Protein AF-A0AA43JTX0-F1 (afdb_monomer_lite)

Structure (mmCIF, N/CA/C/O backbone):
data_AF-A0AA43JTX0-F1
#
_entry.id   AF-A0AA43JTX0-F1
#
loop_
_atom_site.group_PDB
_atom_site.id
_atom_site.type_symbol
_atom_site.label_atom_id
_atom_site.label_alt_id
_atom_site.label_comp_id
_atom_site.label_asym_id
_atom_site.label_entity_id
_atom_site.label_seq_id
_atom_site.pdbx_PDB_ins_code
_atom_site.Cartn_x
_atom_site.Cartn_y
_atom_site.Cartn_z
_atom_site.occupancy
_atom_site.B_iso_or_equiv
_atom_site.auth_seq_id
_atom_site.auth_comp_id
_atom_site.auth_asym_id
_atom_site.auth_atom_id
_atom_site.pdbx_PDB_model_num
ATOM 1 N N . MET A 1 1 ? 2.285 17.779 23.399 1.00 52.31 1 MET A N 1
ATOM 2 C CA . MET A 1 1 ? 2.110 16.322 23.643 1.00 52.31 1 MET A CA 1
ATOM 3 C C . MET A 1 1 ? 3.049 15.869 24.750 1.00 52.31 1 MET A C 1
ATOM 5 O O . MET A 1 1 ? 4.257 16.013 24.569 1.00 52.31 1 MET A O 1
ATOM 9 N N . SER A 1 2 ? 2.517 15.343 25.859 1.00 50.06 2 SER A N 1
ATOM 10 C CA . SER A 1 2 ? 3.333 14.883 26.990 1.00 50.06 2 SER A CA 1
ATOM 11 C C . SER A 1 2 ? 4.204 13.662 26.617 1.00 50.06 2 SER A C 1
ATOM 13 O O . SER A 1 2 ? 3.855 12.906 25.701 1.00 50.06 2 SER A O 1
ATOM 15 N N . PRO A 1 3 ? 5.336 13.436 27.307 1.00 60.19 3 PRO A N 1
ATOM 16 C CA . PRO A 1 3 ? 6.239 12.310 27.041 1.00 60.19 3 PRO A CA 1
ATOM 17 C C . PRO A 1 3 ? 5.559 10.935 27.152 1.00 60.19 3 PRO A C 1
ATOM 19 O O . PRO A 1 3 ? 5.837 10.036 26.355 1.00 60.19 3 PRO A O 1
ATOM 22 N N . SER A 1 4 ? 4.602 10.788 28.078 1.00 67.06 4 SER A N 1
ATOM 23 C CA . SER A 1 4 ? 3.840 9.548 28.282 1.00 67.06 4 SER A CA 1
ATOM 24 C C . SER A 1 4 ? 2.982 9.170 27.067 1.00 67.06 4 SER A C 1
ATOM 26 O O . SER A 1 4 ? 2.864 7.991 26.723 1.00 67.06 4 SER A O 1
ATOM 28 N N . VAL A 1 5 ? 2.455 10.169 26.351 1.00 58.69 5 VAL A N 1
ATOM 29 C CA . VAL A 1 5 ? 1.631 9.987 25.147 1.00 58.69 5 VAL A CA 1
ATOM 30 C C . VAL A 1 5 ? 2.459 9.490 23.963 1.00 58.69 5 VAL A C 1
ATOM 32 O O . VAL A 1 5 ? 2.050 8.543 23.289 1.00 58.69 5 VAL A O 1
ATOM 35 N N . ARG A 1 6 ? 3.652 10.056 23.738 1.00 61.09 6 ARG A N 1
ATOM 36 C CA . ARG A 1 6 ? 4.549 9.607 22.653 1.00 61.09 6 ARG A CA 1
ATOM 37 C C . ARG A 1 6 ? 5.015 8.165 22.867 1.00 61.09 6 ARG A C 1
ATOM 39 O O . ARG A 1 6 ? 5.048 7.378 21.921 1.00 61.09 6 ARG A O 1
ATOM 46 N N . GLY A 1 7 ? 5.312 7.800 24.116 1.00 70.62 7 GLY A N 1
ATOM 47 C CA . GLY A 1 7 ? 5.712 6.439 24.481 1.00 70.62 7 GLY A CA 1
ATOM 48 C C . GLY A 1 7 ? 4.611 5.393 24.269 1.00 70.62 7 GLY A C 1
ATOM 49 O O . GLY A 1 7 ? 4.916 4.231 24.009 1.00 70.62 7 GLY A O 1
ATOM 50 N N . SER A 1 8 ? 3.337 5.782 24.357 1.00 73.81 8 SER A N 1
ATOM 51 C CA . SER A 1 8 ? 2.196 4.898 24.084 1.00 73.81 8 SER A CA 1
ATOM 52 C C . SER A 1 8 ? 2.014 4.651 22.579 1.00 73.81 8 SER A C 1
ATOM 54 O O . SER A 1 8 ? 1.975 3.493 22.164 1.00 73.81 8 SER A O 1
ATOM 56 N N . CYS A 1 9 ? 2.028 5.702 21.746 1.00 74.38 9 CYS A N 1
ATOM 57 C CA . CYS A 1 9 ? 1.910 5.560 20.285 1.00 74.38 9 CYS A CA 1
ATOM 58 C C . CYS A 1 9 ? 3.025 4.695 19.692 1.00 74.38 9 CYS A C 1
ATOM 60 O O . CYS A 1 9 ? 2.760 3.805 18.890 1.00 74.38 9 CYS A O 1
ATOM 62 N N . ARG A 1 10 ? 4.276 4.923 20.115 1.00 80.88 10 ARG A N 1
ATOM 63 C CA . ARG A 1 10 ? 5.429 4.153 19.630 1.00 80.88 10 ARG A CA 1
ATOM 64 C C . ARG A 1 10 ? 5.312 2.667 19.974 1.00 80.88 10 ARG A C 1
ATOM 66 O O . ARG A 1 10 ? 5.646 1.825 19.147 1.00 80.88 10 ARG A O 1
ATOM 73 N N . ARG A 1 11 ? 4.842 2.342 21.184 1.00 83.19 11 ARG A N 1
ATOM 74 C CA . ARG A 1 11 ? 4.633 0.952 21.616 1.00 83.19 11 ARG A CA 1
ATOM 75 C C . ARG A 1 11 ? 3.542 0.268 20.797 1.00 83.19 11 ARG A C 1
ATOM 77 O O . ARG A 1 11 ? 3.766 -0.844 20.333 1.00 83.19 11 ARG A O 1
ATOM 84 N N . PHE A 1 12 ? 2.423 0.953 20.563 1.00 82.25 12 PHE A N 1
ATOM 85 C CA . PHE A 1 12 ? 1.340 0.424 19.737 1.00 82.25 12 PHE A CA 1
ATOM 86 C C . PHE A 1 12 ? 1.775 0.221 18.279 1.00 82.25 12 PHE A C 1
ATOM 88 O O . PHE A 1 12 ? 1.612 -0.869 17.746 1.00 82.25 12 PHE A O 1
ATOM 95 N N . ALA A 1 13 ? 2.432 1.211 17.665 1.00 81.56 13 ALA A N 1
ATOM 96 C CA . ALA A 1 13 ? 2.958 1.081 16.305 1.00 81.56 13 ALA A CA 1
ATOM 97 C C . ALA A 1 13 ? 3.947 -0.090 16.173 1.00 81.56 13 ALA A C 1
ATOM 99 O O . ALA A 1 13 ? 3.901 -0.828 15.193 1.00 81.56 13 ALA A O 1
ATOM 100 N N . ARG A 1 14 ? 4.814 -0.304 17.174 1.00 87.00 14 ARG A N 1
ATOM 101 C CA . ARG A 1 14 ? 5.746 -1.442 17.201 1.00 87.00 14 ARG A CA 1
ATOM 102 C C . ARG A 1 14 ? 5.020 -2.782 17.321 1.00 87.00 14 ARG A C 1
ATOM 104 O O . ARG A 1 14 ? 5.396 -3.723 16.630 1.00 87.00 14 ARG A O 1
ATOM 111 N N . PHE A 1 15 ? 4.010 -2.866 18.185 1.00 87.62 15 PHE A N 1
ATOM 112 C CA . PHE A 1 15 ? 3.179 -4.061 18.331 1.00 87.62 15 PHE A CA 1
ATOM 113 C C . PHE A 1 15 ? 2.462 -4.401 17.020 1.00 87.62 15 PHE A C 1
ATOM 115 O O . PHE A 1 15 ? 2.608 -5.516 16.521 1.00 87.62 15 PHE A O 1
ATOM 122 N N . GLU A 1 16 ? 1.774 -3.424 16.426 1.00 87.69 16 GLU A N 1
ATOM 123 C CA . GLU A 1 16 ? 1.069 -3.593 15.154 1.00 87.69 16 GLU A CA 1
ATOM 124 C C . GLU A 1 16 ? 2.030 -3.993 14.037 1.00 87.69 16 GLU A C 1
ATOM 126 O O . GLU A 1 16 ? 1.761 -4.963 13.344 1.00 87.69 16 GLU A O 1
ATOM 131 N N . SER A 1 17 ? 3.200 -3.354 13.943 1.00 86.12 17 SER A N 1
ATOM 132 C CA . SER A 1 17 ? 4.230 -3.707 12.954 1.00 86.12 17 SER A CA 1
ATOM 133 C C . SER A 1 17 ? 4.747 -5.138 13.130 1.00 86.12 17 SER A C 1
ATOM 135 O O . SER A 1 17 ? 4.961 -5.849 12.150 1.00 86.12 17 SER A O 1
ATOM 137 N N . GLY A 1 18 ? 4.926 -5.597 14.373 1.00 86.69 18 GLY A N 1
ATOM 138 C CA . GLY A 1 18 ? 5.307 -6.981 14.663 1.00 86.69 18 GLY A CA 1
ATOM 139 C C . GLY A 1 18 ? 4.228 -7.974 14.231 1.00 86.69 18 GLY A C 1
ATOM 140 O O . GLY A 1 18 ? 4.524 -8.963 13.561 1.00 86.69 18 GLY A O 1
ATOM 141 N N . ARG A 1 19 ? 2.958 -7.673 14.530 1.00 87.88 19 ARG A N 1
ATOM 142 C CA . ARG A 1 19 ? 1.805 -8.437 14.027 1.00 87.88 19 ARG A CA 1
ATOM 143 C C . ARG A 1 19 ? 1.773 -8.425 12.499 1.00 87.88 19 ARG A C 1
ATOM 145 O O . ARG A 1 19 ? 1.526 -9.457 11.872 1.00 87.88 19 ARG A O 1
ATOM 152 N N . ALA A 1 20 ? 2.071 -7.271 11.905 1.00 86.25 20 ALA A N 1
ATOM 153 C CA . ALA A 1 20 ? 2.123 -7.018 10.476 1.00 86.25 20 ALA A CA 1
ATOM 154 C C . ALA A 1 20 ? 3.083 -7.978 9.768 1.00 86.25 20 ALA A C 1
ATOM 156 O O . ALA A 1 20 ? 2.662 -8.882 9.038 1.00 86.25 20 ALA A O 1
ATOM 157 N N . LEU A 1 21 ? 4.362 -7.861 10.092 1.00 87.62 21 LEU A N 1
ATOM 158 C CA . LEU A 1 21 ? 5.424 -8.692 9.535 1.00 87.62 21 LEU A CA 1
ATOM 159 C C . LEU A 1 21 ? 5.316 -10.169 9.958 1.00 87.62 21 LEU A C 1
ATOM 161 O O . LEU A 1 21 ? 5.838 -11.052 9.291 1.00 87.62 21 LEU A O 1
ATOM 165 N N . GLY A 1 22 ? 4.630 -10.475 11.061 1.00 86.06 22 GLY A N 1
ATOM 166 C CA . GLY A 1 22 ? 4.452 -11.850 11.532 1.00 86.06 22 GLY A CA 1
ATOM 167 C C . GLY A 1 22 ? 3.370 -12.652 10.799 1.00 86.06 22 GLY A C 1
ATOM 168 O O . GLY A 1 22 ? 3.364 -13.881 10.900 1.00 86.06 22 GLY A O 1
ATOM 169 N N . SER A 1 23 ? 2.458 -11.992 10.082 1.00 86.06 23 SER A N 1
ATOM 170 C CA . SER A 1 23 ? 1.251 -12.636 9.539 1.00 86.06 23 SER A CA 1
ATOM 171 C C . SER A 1 23 ? 1.483 -13.591 8.375 1.00 86.06 23 SER A C 1
ATOM 173 O O . SER A 1 23 ? 2.463 -13.492 7.640 1.00 86.06 23 SER A O 1
ATOM 175 N N . PHE A 1 24 ? 0.494 -14.458 8.159 1.00 86.75 24 PHE A N 1
ATOM 176 C CA . PHE A 1 24 ? 0.442 -15.339 6.999 1.00 86.75 24 PHE A CA 1
ATOM 177 C C . PHE A 1 24 ? 0.447 -14.570 5.669 1.00 86.75 24 PHE A C 1
ATOM 179 O O . PHE A 1 24 ? 1.259 -14.885 4.806 1.00 86.75 24 PHE A O 1
ATOM 186 N N . GLY A 1 25 ? -0.392 -13.534 5.524 1.00 86.44 25 GLY A N 1
ATOM 187 C CA . GLY A 1 25 ? -0.470 -12.737 4.291 1.00 86.44 25 GLY A CA 1
ATOM 188 C C . GLY A 1 25 ? 0.862 -12.077 3.930 1.00 86.44 25 GLY A C 1
ATOM 189 O O . GLY A 1 25 ? 1.320 -12.187 2.797 1.00 86.44 25 GLY A O 1
ATOM 190 N N . TRP A 1 26 ? 1.554 -11.499 4.921 1.00 88.12 26 TRP A N 1
ATOM 191 C CA . TRP A 1 26 ? 2.906 -10.964 4.732 1.00 88.12 26 TRP A CA 1
ATOM 192 C C . TRP A 1 26 ? 3.881 -12.017 4.199 1.00 88.12 26 TRP A C 1
ATOM 194 O O . TRP A 1 26 ? 4.536 -11.792 3.185 1.00 88.12 26 TRP A O 1
ATOM 204 N N . ARG A 1 27 ? 3.966 -13.176 4.864 1.00 90.81 27 ARG A N 1
ATOM 205 C CA . ARG A 1 27 ? 4.883 -14.253 4.460 1.00 90.81 27 ARG A CA 1
ATOM 206 C C . ARG A 1 27 ? 4.569 -14.744 3.051 1.00 90.81 27 ARG A C 1
ATOM 208 O O . ARG A 1 27 ? 5.483 -14.908 2.252 1.00 90.81 27 ARG A O 1
ATOM 215 N N . LEU A 1 28 ? 3.286 -14.938 2.747 1.00 89.69 28 LEU A N 1
ATOM 216 C CA . LEU A 1 28 ? 2.833 -15.359 1.428 1.00 89.69 28 LEU A CA 1
ATOM 217 C C . LEU A 1 28 ? 3.194 -14.316 0.361 1.00 89.69 28 LEU A C 1
ATOM 219 O O . LEU A 1 28 ? 3.704 -14.685 -0.690 1.00 89.69 28 LEU A O 1
ATOM 223 N N . GLY A 1 29 ? 3.003 -13.026 0.653 1.00 88.50 29 GLY A N 1
ATOM 224 C CA . GLY A 1 29 ? 3.382 -11.928 -0.234 1.00 88.50 29 GLY A CA 1
ATOM 225 C C . GLY A 1 29 ? 4.882 -11.857 -0.494 1.00 88.50 29 GLY A C 1
ATOM 226 O O . GLY A 1 29 ? 5.278 -11.750 -1.646 1.00 88.50 29 GLY A O 1
ATOM 227 N N . VAL A 1 30 ? 5.718 -11.994 0.540 1.00 89.06 30 VAL A N 1
ATOM 228 C CA . VAL A 1 30 ? 7.187 -12.038 0.413 1.00 89.06 30 VAL A CA 1
ATOM 229 C C . VAL A 1 30 ? 7.641 -13.211 -0.458 1.00 89.06 30 VAL A C 1
ATOM 231 O O . VAL A 1 30 ? 8.463 -13.030 -1.355 1.00 89.06 30 VAL A O 1
ATOM 234 N N . VAL A 1 31 ? 7.093 -14.407 -0.220 1.00 90.31 31 VAL A N 1
ATOM 235 C CA . VAL A 1 31 ? 7.440 -15.612 -0.988 1.00 90.31 31 VAL A CA 1
ATOM 236 C C . VAL A 1 31 ? 6.994 -15.474 -2.441 1.00 90.31 31 VAL A C 1
ATOM 238 O O . VAL A 1 31 ? 7.797 -15.683 -3.347 1.00 90.31 31 VAL A O 1
ATOM 241 N N . ALA A 1 32 ? 5.743 -15.079 -2.680 1.00 89.44 32 ALA A N 1
ATOM 242 C CA . ALA A 1 32 ? 5.208 -14.925 -4.027 1.00 89.44 32 ALA A CA 1
ATOM 243 C C . ALA A 1 32 ? 5.935 -13.816 -4.806 1.00 89.44 32 ALA A C 1
ATOM 245 O O . ALA A 1 32 ? 6.290 -14.019 -5.965 1.00 89.44 32 ALA A O 1
ATOM 246 N N . PHE A 1 33 ? 6.238 -12.688 -4.154 1.00 87.12 33 PHE A N 1
ATOM 247 C CA . PHE A 1 33 ? 7.074 -11.620 -4.705 1.00 87.12 33 PHE A CA 1
ATOM 248 C C . PHE A 1 33 ? 8.431 -12.160 -5.178 1.00 87.12 33 PHE A C 1
ATOM 250 O O . PHE A 1 33 ? 8.812 -11.952 -6.333 1.00 87.12 33 PHE A O 1
ATOM 257 N N . GLY A 1 34 ? 9.128 -12.898 -4.306 1.00 83.56 34 GLY A N 1
ATOM 258 C CA . GLY A 1 34 ? 10.431 -13.488 -4.608 1.00 83.56 34 GLY A CA 1
ATOM 259 C C . GLY A 1 34 ? 10.376 -14.491 -5.760 1.00 83.56 34 GLY A C 1
ATOM 260 O O . GLY A 1 34 ? 11.232 -14.445 -6.638 1.00 83.56 34 GLY A O 1
ATOM 261 N N . ILE A 1 35 ? 9.347 -15.347 -5.806 1.00 86.94 35 ILE A N 1
ATOM 262 C CA . ILE A 1 35 ? 9.143 -16.313 -6.897 1.00 86.94 35 ILE A CA 1
ATOM 263 C C . ILE A 1 35 ? 8.947 -15.591 -8.231 1.00 86.94 35 ILE A C 1
ATOM 265 O O . ILE A 1 35 ? 9.619 -15.930 -9.203 1.00 86.94 35 ILE A O 1
ATOM 269 N N . VAL A 1 36 ? 8.066 -14.588 -8.293 1.00 86.62 36 VAL A N 1
ATOM 270 C CA . VAL A 1 36 ? 7.791 -13.848 -9.537 1.00 86.62 36 VAL A CA 1
ATOM 271 C C . VAL A 1 36 ? 9.060 -13.159 -10.052 1.00 86.62 36 VAL A C 1
ATOM 273 O O . VAL A 1 36 ? 9.381 -13.267 -11.234 1.00 86.62 36 VAL A O 1
ATOM 276 N N . HIS A 1 37 ? 9.837 -12.541 -9.160 1.00 78.25 37 HIS A N 1
ATOM 277 C CA . HIS A 1 37 ? 11.096 -11.883 -9.525 1.00 78.25 37 HIS A CA 1
ATOM 278 C C . HIS A 1 37 ? 12.186 -12.866 -9.974 1.00 78.25 37 HIS A C 1
ATOM 280 O O . HIS A 1 37 ? 12.862 -12.635 -10.979 1.00 78.25 37 HIS A O 1
ATOM 286 N N . ALA A 1 38 ? 12.350 -13.983 -9.262 1.00 77.50 38 ALA A N 1
ATOM 287 C CA . ALA A 1 38 ? 13.309 -15.023 -9.632 1.00 77.50 38 ALA A CA 1
ATOM 288 C C . ALA A 1 38 ? 12.944 -15.696 -10.967 1.00 77.50 38 ALA A C 1
ATOM 290 O O . ALA A 1 38 ? 13.820 -16.103 -11.728 1.00 77.50 38 ALA A O 1
ATOM 291 N N . SER A 1 39 ? 11.649 -15.785 -11.279 1.00 79.88 39 SER A N 1
ATOM 292 C CA . SER A 1 39 ? 11.170 -16.348 -12.543 1.00 79.88 39 SER A CA 1
ATOM 293 C C . SER A 1 39 ? 11.579 -15.478 -13.732 1.00 79.88 39 SER A C 1
ATOM 295 O O . SER A 1 39 ? 12.060 -16.005 -14.732 1.00 79.88 39 SER A O 1
ATOM 297 N N . GLY A 1 40 ? 11.453 -14.151 -13.623 1.00 71.44 40 GLY A N 1
ATOM 298 C CA . GLY A 1 40 ? 11.808 -13.251 -14.726 1.00 71.44 40 GLY A CA 1
ATOM 299 C C . GLY A 1 40 ? 13.264 -13.335 -15.138 1.00 71.44 40 GLY A C 1
ATOM 300 O O . GLY A 1 40 ? 13.561 -13.484 -16.320 1.00 71.44 40 GLY A O 1
ATOM 301 N N . THR A 1 41 ? 14.154 -13.385 -14.153 1.00 67.75 41 THR A N 1
ATOM 302 C CA . THR A 1 41 ? 15.588 -13.553 -14.401 1.00 67.75 41 THR A CA 1
ATOM 303 C C . THR A 1 41 ? 15.953 -14.943 -14.904 1.00 67.75 41 THR A C 1
ATOM 305 O O . THR A 1 41 ? 16.776 -15.072 -15.806 1.00 67.75 41 THR A O 1
ATOM 308 N N . ARG A 1 42 ? 15.337 -16.014 -14.386 1.00 69.31 42 ARG A N 1
ATOM 309 C CA . ARG A 1 42 ? 15.675 -17.375 -14.832 1.00 69.31 42 ARG A CA 1
ATOM 310 C C . ARG A 1 42 ? 15.281 -17.642 -16.285 1.00 69.31 42 ARG A C 1
ATOM 312 O O . ARG A 1 42 ? 15.985 -18.395 -16.969 1.00 69.31 42 ARG A O 1
ATOM 319 N N . PHE A 1 43 ? 14.164 -17.069 -16.726 1.00 74.81 43 PHE A N 1
ATOM 320 C CA . PHE A 1 43 ? 13.566 -17.330 -18.035 1.00 74.81 43 PHE A CA 1
ATOM 321 C C . PHE A 1 43 ? 13.843 -16.237 -19.079 1.00 74.81 43 PHE A C 1
ATOM 323 O O . PHE A 1 43 ? 13.350 -16.371 -20.194 1.00 74.81 43 PHE A O 1
ATOM 330 N N . HIS A 1 44 ? 14.649 -15.211 -18.763 1.00 64.31 44 HIS A N 1
ATOM 331 C CA . HIS A 1 44 ? 14.944 -14.075 -19.661 1.00 64.31 44 HIS A CA 1
ATOM 332 C C . HIS A 1 44 ? 13.666 -13.431 -20.225 1.00 64.31 44 HIS A C 1
ATOM 334 O O . HIS A 1 44 ? 13.591 -13.043 -21.390 1.00 64.31 44 HIS A O 1
ATOM 340 N N . LEU A 1 45 ? 12.621 -13.403 -19.401 1.00 65.19 45 LEU A N 1
ATOM 341 C CA . LEU A 1 45 ? 11.341 -12.797 -19.746 1.00 65.19 45 LEU A CA 1
ATOM 342 C C . LEU A 1 45 ? 11.427 -11.286 -19.546 1.00 65.19 45 LEU A C 1
ATOM 344 O O . LEU A 1 45 ? 12.379 -10.818 -18.929 1.00 65.19 45 LEU A O 1
ATOM 348 N N . ASP A 1 46 ? 10.426 -10.545 -20.037 1.00 71.31 46 ASP A N 1
ATOM 349 C CA . ASP A 1 46 ? 10.320 -9.096 -19.830 1.00 71.31 46 ASP A CA 1
ATOM 350 C C . ASP A 1 46 ? 10.508 -8.746 -18.347 1.00 71.31 46 ASP A C 1
ATOM 352 O O . ASP A 1 46 ? 9.653 -8.956 -17.480 1.00 71.31 46 ASP A O 1
ATOM 356 N N . GLU A 1 47 ? 11.721 -8.296 -18.076 1.00 64.19 47 GLU A N 1
ATOM 357 C CA . GLU A 1 47 ? 12.351 -8.345 -16.773 1.00 64.19 47 GLU A CA 1
ATOM 358 C C . GLU A 1 47 ? 11.861 -7.173 -15.907 1.00 64.19 47 GLU A C 1
ATOM 360 O O . GLU A 1 47 ? 11.845 -7.265 -14.678 1.00 64.19 47 GLU A O 1
ATOM 365 N N . ASP A 1 48 ? 11.392 -6.107 -16.559 1.00 68.38 48 ASP A N 1
ATOM 366 C CA . ASP A 1 48 ? 10.746 -4.946 -15.951 1.00 68.38 48 ASP A CA 1
ATOM 367 C C . ASP A 1 48 ? 9.234 -5.192 -15.777 1.00 68.38 48 ASP A C 1
ATOM 369 O O . ASP A 1 48 ? 8.653 -4.842 -14.744 1.00 68.38 48 ASP A O 1
ATOM 373 N N . GLY A 1 49 ? 8.602 -5.903 -16.719 1.00 66.38 49 GLY A N 1
ATOM 374 C CA . GLY A 1 49 ? 7.222 -6.375 -16.586 1.00 66.38 49 GLY A CA 1
ATOM 375 C C . GLY A 1 49 ? 7.032 -7.304 -15.382 1.00 66.38 49 GLY A C 1
ATOM 376 O O . GLY A 1 49 ? 6.130 -7.102 -14.565 1.00 66.38 49 GLY A O 1
ATOM 377 N N . LEU A 1 50 ? 7.914 -8.294 -15.205 1.00 72.19 50 LEU A N 1
ATOM 378 C CA . LEU A 1 50 ? 7.869 -9.227 -14.069 1.00 72.19 50 LEU A CA 1
ATOM 379 C C . LEU A 1 50 ? 8.228 -8.581 -12.734 1.00 72.19 50 LEU A C 1
ATOM 381 O O . LEU A 1 50 ? 7.677 -8.989 -11.707 1.00 72.19 50 LEU A O 1
ATOM 385 N N . PHE A 1 51 ? 9.056 -7.533 -12.743 1.00 74.50 51 PHE A N 1
ATOM 386 C CA . PHE A 1 51 ? 9.228 -6.685 -11.569 1.00 74.50 51 PHE A CA 1
ATOM 387 C C . PHE A 1 51 ? 7.877 -6.080 -11.168 1.00 74.50 51 PHE A C 1
ATOM 389 O O . PHE A 1 51 ? 7.399 -6.321 -10.057 1.00 74.50 51 PHE A O 1
ATOM 396 N N . GLY A 1 52 ? 7.199 -5.407 -12.106 1.00 78.88 52 GLY A N 1
ATOM 397 C CA . GLY A 1 52 ? 5.866 -4.829 -11.909 1.00 78.88 52 GLY A CA 1
ATOM 398 C C . GLY A 1 52 ? 4.829 -5.836 -11.402 1.00 78.88 52 GLY A C 1
ATOM 399 O O . GLY A 1 52 ? 4.142 -5.569 -10.414 1.00 78.88 52 GLY A O 1
ATOM 400 N N . TYR A 1 53 ? 4.753 -7.031 -11.994 1.00 83.06 53 TYR A N 1
ATOM 401 C CA . TYR A 1 53 ? 3.854 -8.090 -11.516 1.00 83.06 53 TYR A CA 1
ATOM 402 C C . TYR A 1 53 ? 4.181 -8.537 -10.092 1.00 83.06 53 TYR A C 1
ATOM 404 O O . TYR A 1 53 ? 3.271 -8.735 -9.285 1.00 83.06 53 TYR A O 1
ATOM 412 N N . GLY A 1 54 ? 5.464 -8.655 -9.748 1.00 83.12 54 GLY A N 1
ATOM 413 C CA . GLY A 1 54 ? 5.866 -8.985 -8.389 1.00 83.12 54 GLY A CA 1
ATOM 414 C C . GLY A 1 54 ? 5.440 -7.908 -7.390 1.00 83.12 54 GLY A C 1
ATOM 415 O O . GLY A 1 54 ? 4.908 -8.268 -6.341 1.00 83.12 54 GLY A O 1
ATOM 416 N N . ILE A 1 55 ? 5.561 -6.612 -7.727 1.00 83.12 55 ILE A N 1
ATOM 417 C CA . ILE A 1 55 ? 5.030 -5.504 -6.901 1.00 83.12 55 ILE A CA 1
ATOM 418 C C . ILE A 1 55 ? 3.554 -5.746 -6.583 1.00 83.12 55 ILE A C 1
ATOM 420 O O . ILE A 1 55 ? 3.155 -5.737 -5.416 1.00 83.12 55 ILE A O 1
ATOM 424 N N . LEU A 1 56 ? 2.747 -5.984 -7.620 1.00 87.12 56 LEU A N 1
ATOM 425 C CA . LEU A 1 56 ? 1.302 -6.156 -7.483 1.00 87.12 56 LEU A CA 1
ATOM 426 C C . LEU A 1 56 ? 0.958 -7.382 -6.635 1.00 87.12 56 LEU A C 1
ATOM 428 O O . LEU A 1 56 ? 0.105 -7.290 -5.756 1.00 87.12 56 LEU A O 1
ATOM 432 N N . VAL A 1 57 ? 1.652 -8.503 -6.836 1.00 89.62 57 VAL A N 1
ATOM 433 C CA . VAL A 1 57 ? 1.466 -9.731 -6.048 1.00 89.62 57 VAL A CA 1
ATOM 434 C C . VAL A 1 57 ? 1.853 -9.520 -4.581 1.00 89.62 57 VAL A C 1
ATOM 436 O O . VAL A 1 57 ? 1.108 -9.913 -3.679 1.00 89.62 57 VAL A O 1
ATOM 439 N N . GLY A 1 58 ? 2.980 -8.853 -4.321 1.00 86.06 58 GLY A N 1
ATOM 440 C CA . GLY A 1 58 ? 3.427 -8.521 -2.968 1.00 86.06 58 GLY A CA 1
ATOM 441 C C . GLY A 1 58 ? 2.421 -7.632 -2.232 1.00 86.06 58 GLY A C 1
ATOM 442 O O . GLY A 1 58 ? 2.066 -7.914 -1.085 1.00 86.06 58 GLY A O 1
ATOM 443 N N . LEU A 1 59 ? 1.896 -6.605 -2.907 1.00 87.50 59 LEU A N 1
ATOM 444 C CA . LEU A 1 59 ? 0.849 -5.729 -2.373 1.00 87.50 59 LEU A CA 1
ATOM 445 C C . LEU A 1 59 ? -0.482 -6.457 -2.177 1.00 87.50 59 LEU A C 1
ATOM 447 O O . LEU A 1 59 ? -1.136 -6.255 -1.155 1.00 87.50 59 LEU A O 1
ATOM 451 N N . ALA A 1 60 ? -0.872 -7.327 -3.110 1.00 89.88 60 ALA A N 1
ATOM 452 C CA . ALA A 1 60 ? -2.129 -8.063 -3.045 1.00 89.88 60 ALA A CA 1
ATOM 453 C C . ALA A 1 60 ? -2.200 -8.987 -1.821 1.00 89.88 60 ALA A C 1
ATOM 455 O O . ALA A 1 60 ? -3.236 -9.093 -1.162 1.00 89.88 60 ALA A O 1
ATOM 456 N N . LEU A 1 61 ? -1.089 -9.651 -1.508 1.00 87.81 61 LEU A N 1
ATOM 457 C CA . LEU A 1 61 ? -1.037 -10.685 -0.478 1.00 87.81 61 LEU A CA 1
ATOM 458 C C . LEU A 1 61 ? -0.573 -10.140 0.878 1.00 87.81 61 LEU A C 1
ATOM 460 O O . LEU A 1 61 ? -1.070 -10.567 1.920 1.00 87.81 61 LEU A O 1
ATOM 464 N N . GLY A 1 62 ? 0.362 -9.186 0.871 1.00 83.25 62 GLY A N 1
ATOM 465 C CA . GLY A 1 62 ? 0.953 -8.607 2.078 1.00 83.25 62 GLY A CA 1
ATOM 466 C C . GLY A 1 62 ? 0.334 -7.281 2.526 1.00 83.25 62 GLY A C 1
ATOM 467 O O . GLY A 1 62 ? 0.512 -6.892 3.683 1.00 83.25 62 GLY A O 1
ATOM 468 N N . GLY A 1 63 ? -0.385 -6.582 1.643 1.00 81.81 63 GLY A N 1
ATOM 469 C CA . GLY A 1 63 ? -0.953 -5.264 1.911 1.00 81.81 63 GLY A CA 1
ATOM 470 C C . GLY A 1 63 ? -2.251 -5.321 2.712 1.00 81.81 63 GLY A C 1
ATOM 471 O O . GLY A 1 63 ? -3.217 -5.968 2.314 1.00 81.81 63 GLY A O 1
ATOM 472 N N . GLY A 1 64 ? -2.288 -4.605 3.838 1.00 83.81 64 GLY A N 1
ATOM 473 C CA . GLY A 1 64 ? -3.483 -4.469 4.669 1.00 83.81 64 GLY A CA 1
ATOM 474 C C . GLY A 1 64 ? -3.220 -3.734 5.980 1.00 83.81 64 GLY A C 1
ATOM 475 O O . GLY A 1 64 ? -2.095 -3.725 6.479 1.00 83.81 64 GLY A O 1
ATOM 476 N N . VAL A 1 65 ? -4.272 -3.140 6.547 1.00 85.31 65 VAL A N 1
ATOM 477 C CA . VAL A 1 65 ? -4.246 -2.454 7.853 1.00 85.31 65 VAL A CA 1
ATOM 478 C C . VAL A 1 65 ? -4.740 -3.373 8.989 1.00 85.31 65 VAL A C 1
ATOM 480 O O . VAL A 1 65 ? -4.424 -3.185 10.167 1.00 85.31 65 VAL A O 1
ATOM 483 N N . ARG A 1 66 ? -5.437 -4.446 8.614 1.00 85.25 66 ARG A N 1
ATOM 484 C CA . ARG A 1 66 ? -5.995 -5.520 9.440 1.00 85.25 66 ARG A CA 1
ATOM 485 C C . ARG A 1 66 ? -7.044 -5.047 10.422 1.00 85.25 66 ARG A C 1
ATOM 487 O O . ARG A 1 66 ? -7.075 -5.471 11.578 1.00 85.25 66 ARG A O 1
ATOM 494 N N . LEU A 1 67 ? -7.915 -4.175 9.942 1.00 85.94 67 LEU A N 1
ATOM 495 C CA . LEU A 1 67 ? -9.092 -3.728 10.672 1.00 85.94 67 LEU A CA 1
ATOM 496 C C . LEU A 1 67 ? -10.049 -4.901 10.929 1.00 85.94 67 LEU A C 1
ATOM 498 O O . LEU A 1 67 ? -10.600 -5.002 12.025 1.00 85.94 67 LEU A O 1
ATOM 502 N N . GLY A 1 68 ? -10.184 -5.830 9.976 1.00 81.75 68 GLY A N 1
ATOM 503 C CA . GLY A 1 68 ? -10.988 -7.045 10.160 1.00 81.75 68 GLY A CA 1
ATOM 504 C C . GLY A 1 68 ? -10.478 -7.964 11.280 1.00 81.75 68 GLY A C 1
ATOM 505 O O . GLY A 1 68 ? -11.244 -8.428 12.126 1.00 81.75 68 GLY A O 1
ATOM 506 N N . GLU A 1 69 ? -9.161 -8.174 11.374 1.00 82.75 69 GLU A N 1
ATOM 507 C CA . GLU A 1 69 ? -8.572 -8.958 12.472 1.00 82.75 69 GLU A CA 1
ATOM 508 C C . GLU A 1 69 ? -8.813 -8.312 13.840 1.00 82.75 69 GLU A C 1
ATOM 510 O O . GLU A 1 69 ? -9.115 -9.004 14.812 1.00 82.75 69 GLU A O 1
ATOM 515 N N . ASP A 1 70 ? -8.712 -6.986 13.924 1.00 85.31 70 ASP A N 1
ATOM 516 C CA . ASP A 1 70 ? -8.937 -6.268 15.176 1.00 85.31 70 ASP A CA 1
ATOM 517 C C . ASP A 1 70 ? -10.375 -6.418 15.669 1.00 85.31 70 ASP A C 1
ATOM 519 O O . ASP A 1 70 ? -10.591 -6.594 16.871 1.00 85.31 70 ASP A O 1
ATOM 523 N N . ARG A 1 71 ? -11.355 -6.411 14.754 1.00 80.88 71 ARG A N 1
ATOM 524 C CA . ARG A 1 71 ? -12.760 -6.698 15.083 1.00 80.88 71 ARG A CA 1
ATOM 525 C C . ARG A 1 71 ? -12.905 -8.071 15.728 1.00 80.88 71 ARG A C 1
ATOM 527 O O . ARG A 1 71 ? -13.549 -8.187 16.768 1.00 80.88 71 ARG A O 1
ATOM 534 N N . ARG A 1 72 ? -12.248 -9.091 15.169 1.00 80.81 72 ARG A N 1
ATOM 535 C CA . ARG A 1 72 ? -12.270 -10.468 15.699 1.00 80.81 72 ARG A CA 1
ATOM 536 C C . ARG A 1 72 ? -11.614 -10.568 17.075 1.00 80.81 72 ARG A C 1
ATOM 538 O O . ARG A 1 72 ? -12.109 -11.286 17.937 1.00 80.81 72 ARG A O 1
ATOM 545 N N . LEU A 1 73 ? -10.543 -9.810 17.300 1.00 80.25 73 LEU A N 1
ATOM 546 C CA . LEU A 1 73 ? -9.832 -9.735 18.580 1.00 80.25 73 LEU A CA 1
ATOM 547 C C . LEU A 1 73 ? -10.506 -8.817 19.610 1.00 80.25 73 LEU A C 1
ATOM 549 O O . LEU A 1 73 ? -9.983 -8.655 20.710 1.00 80.25 73 LEU A O 1
ATOM 553 N N . ARG A 1 74 ? -11.646 -8.195 19.274 1.00 78.12 74 ARG A N 1
ATOM 554 C CA . ARG A 1 74 ? -12.364 -7.237 20.131 1.00 78.12 74 ARG A CA 1
ATOM 555 C C . ARG A 1 74 ? -11.504 -6.055 20.614 1.00 78.12 74 ARG A C 1
ATOM 557 O O . ARG A 1 74 ? -11.886 -5.363 21.553 1.00 78.12 74 ARG A O 1
ATOM 564 N N . LEU A 1 75 ? -10.403 -5.749 19.923 1.00 75.88 75 LEU A N 1
ATOM 565 C CA . LEU A 1 75 ? -9.639 -4.502 20.081 1.00 75.88 75 LEU A CA 1
ATOM 566 C C . LEU A 1 75 ? -10.521 -3.237 20.019 1.00 75.88 75 LEU A C 1
ATOM 568 O O . LEU A 1 75 ? -10.263 -2.302 20.776 1.00 75.88 75 LEU A O 1
ATOM 572 N N . PRO A 1 76 ? -11.602 -3.208 19.216 1.00 69.69 76 PRO A N 1
ATOM 573 C CA . PRO A 1 76 ? -12.603 -2.145 19.246 1.00 69.69 76 PRO A CA 1
ATOM 574 C C . PRO A 1 76 ? -13.215 -1.846 20.613 1.00 69.69 76 PRO A C 1
ATOM 576 O O . PRO A 1 76 ? -13.528 -0.694 20.898 1.00 69.69 76 PRO A O 1
ATOM 579 N N . LEU A 1 77 ? -13.342 -2.844 21.490 1.00 68.75 77 LEU A N 1
ATOM 580 C CA . LEU A 1 77 ? -13.836 -2.618 22.848 1.00 68.75 77 LEU A CA 1
ATOM 581 C C . LEU A 1 77 ? -12.847 -1.776 23.661 1.00 68.75 77 LEU A C 1
ATOM 583 O O . LEU A 1 77 ? -13.267 -0.954 24.465 1.00 68.75 77 LEU A O 1
ATOM 587 N N . LEU A 1 78 ? -11.538 -1.908 23.415 1.00 69.38 78 LEU A N 1
ATOM 588 C CA . LEU A 1 78 ? -10.519 -1.069 24.058 1.00 69.38 78 LEU A CA 1
ATOM 589 C C . LEU A 1 78 ? -10.603 0.395 23.592 1.00 69.38 78 LEU A C 1
ATOM 591 O O . LEU A 1 78 ? -10.286 1.301 24.363 1.00 69.38 78 LEU A O 1
ATOM 595 N N . LEU A 1 79 ? -11.047 0.634 22.352 1.00 67.81 79 LEU A N 1
ATOM 596 C CA . LEU A 1 79 ? -11.365 1.977 21.850 1.00 67.81 79 LEU A CA 1
ATOM 597 C C . LEU A 1 79 ? -12.645 2.515 22.504 1.00 67.81 79 LEU A C 1
ATOM 599 O O . LEU A 1 79 ? -12.658 3.648 22.975 1.00 67.81 79 LEU A O 1
ATOM 603 N N . GLY A 1 80 ? -13.693 1.690 22.593 1.00 60.06 80 GLY A N 1
ATOM 604 C CA . GLY A 1 80 ? -14.967 2.051 23.220 1.00 60.06 80 GLY A CA 1
ATOM 605 C C . GLY A 1 80 ? -14.860 2.338 24.723 1.00 60.06 80 GLY A C 1
ATOM 606 O O . GLY A 1 80 ? -15.508 3.250 25.221 1.00 60.06 80 GLY A O 1
ATOM 607 N N . MET A 1 81 ? -13.984 1.627 25.437 1.00 66.44 81 MET A N 1
ATOM 608 C CA . MET A 1 81 ? -13.678 1.863 26.856 1.00 66.44 81 MET A CA 1
ATOM 609 C C . MET A 1 81 ? -12.711 3.042 27.086 1.00 66.44 81 MET A C 1
ATOM 611 O O . MET A 1 81 ? -12.223 3.223 28.198 1.00 66.44 81 MET A O 1
ATOM 615 N N . ASN A 1 82 ? -12.383 3.829 26.049 1.00 67.31 82 ASN A N 1
ATOM 616 C CA . ASN A 1 82 ? -11.422 4.943 26.087 1.00 67.31 82 ASN A CA 1
ATOM 617 C C . ASN A 1 82 ? -10.002 4.570 26.561 1.00 67.31 82 ASN A C 1
ATOM 619 O O . ASN A 1 82 ? -9.195 5.446 26.877 1.00 67.31 82 ASN A O 1
ATOM 623 N N . VAL A 1 83 ? -9.656 3.280 26.564 1.00 70.06 83 VAL A N 1
ATOM 624 C CA . VAL A 1 83 ? -8.305 2.801 26.902 1.00 70.06 83 VAL A CA 1
ATOM 625 C C . VAL A 1 83 ? -7.322 3.170 25.786 1.00 70.06 83 VAL A C 1
ATOM 627 O O . VAL A 1 83 ? -6.152 3.465 26.041 1.00 70.06 83 VAL A O 1
ATOM 630 N N . LEU A 1 84 ? -7.803 3.212 24.540 1.00 72.75 84 LEU A N 1
ATOM 631 C CA . LEU A 1 84 ? -7.042 3.631 23.370 1.00 72.75 84 LEU A CA 1
ATOM 632 C C . LEU A 1 84 ? -7.744 4.801 22.662 1.00 72.75 84 LEU A C 1
ATOM 634 O O . LEU A 1 84 ? -8.942 4.775 22.418 1.00 72.75 84 LEU A O 1
ATOM 638 N N . ASN A 1 85 ? -6.985 5.840 22.309 1.00 83.25 85 ASN A N 1
ATOM 639 C CA . ASN A 1 85 ? -7.514 6.985 21.564 1.00 83.25 85 ASN A CA 1
ATOM 640 C C . ASN A 1 85 ? -7.591 6.652 20.050 1.00 83.25 85 ASN A C 1
ATOM 642 O O . ASN A 1 85 ? -6.582 6.185 19.506 1.00 83.25 85 ASN A O 1
ATOM 646 N N . PRO A 1 86 ? -8.705 6.955 19.348 1.00 83.75 86 PRO A N 1
ATOM 647 C CA . PRO A 1 86 ? -8.880 6.654 17.920 1.00 83.75 86 PRO A CA 1
ATOM 648 C C . PRO A 1 86 ? -7.787 7.216 17.003 1.00 83.75 86 PRO A C 1
ATOM 650 O O . PRO A 1 86 ? -7.345 6.542 16.076 1.00 83.75 86 PRO A O 1
ATOM 653 N N . ALA A 1 87 ? -7.284 8.421 17.283 1.00 84.69 87 ALA A N 1
ATOM 654 C CA . ALA A 1 87 ? -6.197 9.012 16.507 1.00 84.69 87 ALA A CA 1
ATOM 655 C C . ALA A 1 87 ? -4.887 8.232 16.687 1.00 84.69 87 ALA A C 1
ATOM 657 O O . ALA A 1 87 ? -4.149 8.027 15.728 1.00 84.69 87 ALA A O 1
ATOM 658 N N . ARG A 1 88 ? -4.602 7.739 17.900 1.00 83.62 88 ARG A N 1
ATOM 659 C CA . ARG A 1 88 ? -3.404 6.917 18.159 1.00 83.62 88 ARG A CA 1
ATOM 660 C C . ARG A 1 88 ? -3.498 5.559 17.481 1.00 83.62 88 ARG A C 1
ATOM 662 O O . ARG A 1 88 ? -2.495 5.070 16.967 1.00 83.62 88 ARG A O 1
ATOM 669 N N . TYR A 1 89 ? -4.695 4.982 17.475 1.00 86.38 89 TYR A N 1
ATOM 670 C CA . TYR A 1 89 ? -4.985 3.757 16.748 1.00 86.38 89 TYR A CA 1
ATOM 671 C C . TYR A 1 89 ? -4.735 3.943 15.249 1.00 86.38 89 TYR A C 1
ATOM 673 O O . TYR A 1 89 ? -3.929 3.213 14.677 1.00 86.38 89 TYR A O 1
ATOM 681 N N . ALA A 1 90 ? -5.311 4.986 14.643 1.00 87.81 90 ALA A N 1
ATOM 682 C CA . ALA A 1 90 ? -5.118 5.280 13.226 1.00 87.81 90 ALA A CA 1
ATOM 683 C C . ALA A 1 90 ? -3.647 5.531 12.866 1.00 87.81 90 ALA A C 1
ATOM 685 O O . ALA A 1 90 ? -3.144 4.960 11.901 1.00 87.81 90 ALA A O 1
ATOM 686 N N . VAL A 1 91 ? -2.919 6.305 13.682 1.00 88.75 91 VAL A N 1
ATOM 687 C CA . VAL A 1 91 ? -1.477 6.524 13.482 1.00 88.75 91 VAL A CA 1
ATOM 688 C C . VAL A 1 91 ? -0.703 5.208 13.546 1.00 88.75 91 VAL A C 1
ATOM 690 O O . VAL A 1 91 ? 0.135 4.964 12.686 1.00 88.75 91 VAL A O 1
ATOM 693 N N . GLY A 1 92 ? -0.963 4.346 14.535 1.00 87.44 92 GLY A N 1
ATOM 694 C CA . GLY A 1 92 ? -0.256 3.067 14.657 1.00 87.44 92 GLY A CA 1
ATOM 695 C C . GLY A 1 92 ? -0.523 2.128 13.484 1.00 87.44 92 GLY A C 1
ATOM 696 O O . GLY A 1 92 ? 0.398 1.482 12.990 1.00 87.44 92 GLY A O 1
ATOM 697 N N . LYS A 1 93 ? -1.764 2.116 13.001 1.00 90.31 93 LYS A N 1
ATOM 698 C CA . LYS A 1 93 ? -2.203 1.344 11.842 1.00 90.31 93 LYS A CA 1
ATOM 699 C C . LYS A 1 93 ? -1.549 1.798 10.541 1.00 90.31 93 LYS A C 1
ATOM 701 O O . LYS A 1 93 ? -0.959 0.977 9.843 1.00 90.31 93 LYS A O 1
ATOM 706 N N . VAL A 1 94 ? -1.568 3.099 10.259 1.00 90.31 94 VAL A N 1
ATOM 707 C CA . VAL A 1 94 ? -0.896 3.656 9.077 1.00 90.31 94 VAL A CA 1
ATOM 708 C C . VAL A 1 94 ? 0.618 3.498 9.183 1.00 90.31 94 VAL A C 1
ATOM 710 O O . VAL A 1 94 ? 1.245 3.077 8.222 1.00 90.31 94 VAL A O 1
ATOM 713 N N . ALA A 1 95 ? 1.218 3.737 10.353 1.00 89.00 95 ALA A N 1
ATOM 714 C CA . ALA A 1 95 ? 2.654 3.532 10.550 1.00 89.00 95 ALA A CA 1
ATOM 715 C C . ALA A 1 95 ? 3.066 2.070 10.317 1.00 89.00 95 ALA A C 1
ATOM 717 O O . ALA A 1 95 ? 4.088 1.811 9.685 1.00 89.00 95 ALA A O 1
ATOM 718 N N . SER A 1 96 ? 2.256 1.117 10.785 1.00 88.56 96 SER A N 1
ATOM 719 C CA . SER A 1 96 ? 2.454 -0.309 10.524 1.00 88.56 96 SER A CA 1
ATOM 720 C C . SER A 1 96 ? 2.334 -0.635 9.034 1.00 88.56 96 SER A C 1
ATOM 722 O O . SER A 1 96 ? 3.165 -1.370 8.505 1.00 88.56 96 SER A O 1
ATOM 724 N N . GLN A 1 97 ? 1.335 -0.077 8.342 1.00 89.75 97 GLN A N 1
ATOM 725 C CA . GLN A 1 97 ? 1.181 -0.229 6.894 1.00 89.75 97 GLN A CA 1
ATOM 726 C C . GLN A 1 97 ? 2.404 0.332 6.154 1.00 89.75 97 GLN A C 1
ATOM 728 O O . GLN A 1 97 ? 2.975 -0.366 5.323 1.00 89.75 97 GLN A O 1
ATOM 733 N N . CYS A 1 98 ? 2.869 1.536 6.501 1.00 89.25 98 CYS A N 1
ATOM 734 C CA . CYS A 1 98 ? 4.091 2.118 5.943 1.00 89.25 98 CYS A CA 1
ATOM 735 C C . CYS A 1 98 ? 5.302 1.207 6.164 1.00 89.25 98 CYS A C 1
ATOM 737 O O . CYS A 1 98 ? 6.081 1.000 5.242 1.00 89.25 98 CYS A O 1
ATOM 739 N N . LEU A 1 99 ? 5.458 0.632 7.360 1.00 89.19 99 LEU A N 1
ATOM 740 C CA . LEU A 1 99 ? 6.588 -0.243 7.675 1.00 89.19 99 LEU A CA 1
ATOM 741 C C . LEU A 1 99 ? 6.568 -1.533 6.847 1.00 89.19 99 LEU A C 1
ATOM 743 O O . LEU A 1 99 ? 7.602 -1.930 6.317 1.00 89.19 99 LEU A O 1
ATOM 747 N N . VAL A 1 100 ? 5.396 -2.151 6.685 1.00 85.94 100 VAL A N 1
ATOM 748 C CA . VAL A 1 100 ? 5.187 -3.300 5.786 1.00 85.94 100 VAL A CA 1
ATOM 749 C C . VAL A 1 100 ? 5.586 -2.950 4.354 1.00 85.94 100 VAL A C 1
ATOM 751 O O . VAL A 1 100 ? 6.335 -3.695 3.726 1.00 85.94 100 VAL A O 1
ATOM 754 N N . MET A 1 101 ? 5.140 -1.798 3.848 1.00 86.62 101 MET A N 1
ATOM 755 C CA . MET A 1 101 ? 5.483 -1.364 2.492 1.00 86.62 101 MET A CA 1
ATOM 756 C C . MET A 1 101 ? 6.978 -1.094 2.345 1.00 86.62 101 MET A C 1
ATOM 758 O O . MET A 1 101 ? 7.583 -1.563 1.389 1.00 86.62 101 MET A O 1
ATOM 762 N N . MET A 1 102 ? 7.603 -0.424 3.314 1.00 88.56 102 MET A N 1
ATOM 763 C CA . MET A 1 102 ? 9.050 -0.194 3.317 1.00 88.56 102 MET A CA 1
ATOM 764 C C . MET A 1 102 ? 9.843 -1.502 3.367 1.00 88.56 102 MET A C 1
ATOM 766 O O . MET A 1 102 ? 10.888 -1.603 2.731 1.00 88.56 102 MET A O 1
ATOM 770 N N . ALA A 1 103 ? 9.350 -2.518 4.078 1.00 88.75 103 ALA A N 1
ATOM 771 C CA . ALA A 1 103 ? 9.968 -3.836 4.092 1.00 88.75 103 ALA A CA 1
ATOM 772 C C . ALA A 1 103 ? 9.853 -4.544 2.727 1.00 88.75 103 ALA A C 1
ATOM 774 O O . ALA A 1 103 ? 10.819 -5.176 2.307 1.00 88.75 103 ALA A O 1
ATOM 775 N N . LEU A 1 104 ? 8.734 -4.398 2.003 1.00 83.38 104 LEU A N 1
ATOM 776 C CA . LEU A 1 104 ? 8.610 -4.904 0.624 1.00 83.38 104 LEU A CA 1
ATOM 777 C C . LEU A 1 104 ? 9.499 -4.134 -0.347 1.00 83.38 104 LEU A C 1
ATOM 779 O O . LEU A 1 104 ? 10.131 -4.754 -1.190 1.00 83.38 104 LEU A O 1
ATOM 783 N N . VAL A 1 105 ? 9.601 -2.811 -0.204 1.00 87.06 105 VAL A N 1
ATOM 784 C CA . VAL A 1 105 ? 10.525 -1.982 -0.993 1.00 87.06 105 VAL A CA 1
ATOM 785 C C . VAL A 1 105 ? 11.965 -2.432 -0.764 1.00 87.06 105 VAL A C 1
ATOM 787 O O . VAL A 1 105 ? 12.694 -2.670 -1.721 1.00 87.06 105 VAL A O 1
ATOM 790 N N . ALA A 1 106 ? 12.376 -2.601 0.495 1.00 88.75 106 ALA A N 1
ATOM 791 C CA . ALA A 1 106 ? 13.716 -3.071 0.834 1.00 88.75 106 ALA A CA 1
ATOM 792 C C . ALA A 1 106 ? 13.979 -4.476 0.277 1.00 88.75 106 ALA A C 1
ATOM 794 O O . ALA A 1 106 ? 15.049 -4.723 -0.275 1.00 88.75 106 ALA A O 1
ATOM 795 N N . LEU A 1 107 ? 12.995 -5.376 0.366 1.00 84.69 107 LEU A N 1
ATOM 796 C CA . LEU A 1 107 ? 13.069 -6.701 -0.241 1.00 84.69 107 LEU A CA 1
ATOM 797 C C . LEU A 1 107 ? 13.202 -6.611 -1.764 1.00 84.69 107 LEU A C 1
ATOM 799 O O . LEU A 1 107 ? 14.023 -7.317 -2.335 1.00 84.69 107 LEU A O 1
ATOM 803 N N . ALA A 1 108 ? 12.442 -5.734 -2.416 1.00 79.50 108 ALA A N 1
ATOM 804 C CA . ALA A 1 108 ? 12.486 -5.546 -3.858 1.00 79.50 108 ALA A CA 1
ATOM 805 C C . ALA A 1 108 ? 13.842 -5.023 -4.332 1.00 79.50 108 ALA A C 1
ATOM 807 O O . ALA A 1 108 ? 14.398 -5.543 -5.299 1.00 79.50 108 ALA A O 1
ATOM 808 N N . VAL A 1 109 ? 14.411 -4.054 -3.612 1.00 84.44 109 VAL A N 1
ATOM 809 C CA . VAL A 1 109 ? 15.770 -3.555 -3.856 1.00 84.44 109 VAL A CA 1
ATOM 810 C C . VAL A 1 109 ? 16.790 -4.670 -3.641 1.00 84.44 109 VAL A C 1
ATOM 812 O O . VAL A 1 109 ? 17.644 -4.874 -4.494 1.00 84.44 109 VAL A O 1
ATOM 815 N N . LEU A 1 110 ? 16.689 -5.431 -2.547 1.00 86.88 110 LEU A N 1
ATOM 816 C CA . LEU A 1 110 ? 17.624 -6.514 -2.239 1.00 86.88 110 LEU A CA 1
ATOM 817 C C . LEU A 1 110 ? 17.575 -7.628 -3.289 1.00 86.88 110 LEU A C 1
ATOM 819 O O . LEU A 1 110 ? 18.617 -8.044 -3.782 1.00 86.88 110 LEU A O 1
ATOM 823 N N . VAL A 1 111 ? 16.378 -8.071 -3.672 1.00 80.94 111 VAL A N 1
ATOM 824 C CA . VAL A 1 111 ? 16.184 -9.060 -4.740 1.00 80.94 111 VAL A CA 1
ATOM 825 C C . VAL A 1 111 ? 16.735 -8.526 -6.061 1.00 80.94 111 VAL A C 1
ATOM 827 O O . VAL A 1 111 ? 17.464 -9.242 -6.740 1.00 80.94 111 VAL A O 1
ATOM 830 N N . SER A 1 112 ? 16.477 -7.258 -6.390 1.00 76.56 112 SER A N 1
ATOM 831 C CA . SER A 1 112 ? 17.023 -6.628 -7.599 1.00 76.56 112 SER A CA 1
ATOM 832 C C . SER A 1 112 ? 18.548 -6.564 -7.582 1.00 76.56 112 SER A C 1
ATOM 834 O O . SER A 1 112 ? 19.166 -6.848 -8.597 1.00 76.56 112 SER A O 1
ATOM 836 N N . LEU A 1 113 ? 19.171 -6.244 -6.445 1.00 84.19 113 LEU A N 1
ATOM 837 C CA . LEU A 1 113 ? 20.631 -6.203 -6.310 1.00 84.19 113 LEU A CA 1
ATOM 838 C C . LEU A 1 113 ? 21.265 -7.595 -6.393 1.00 84.19 113 LEU A C 1
ATOM 840 O O . LEU A 1 113 ? 22.324 -7.743 -6.991 1.00 84.19 113 LEU A O 1
ATOM 844 N N . VAL A 1 114 ? 20.627 -8.616 -5.814 1.00 83.81 114 VAL A N 1
ATOM 845 C CA . VAL A 1 114 ? 21.107 -10.008 -5.890 1.00 83.81 114 VAL A CA 1
ATOM 846 C C . VAL A 1 114 ? 21.043 -10.525 -7.325 1.00 83.81 114 VAL A C 1
ATOM 848 O O . VAL A 1 114 ? 21.962 -11.197 -7.783 1.00 83.81 114 VAL A O 1
ATOM 851 N N . LEU A 1 115 ? 19.963 -10.204 -8.034 1.00 76.50 115 LEU A N 1
ATOM 852 C CA . LEU A 1 115 ? 19.728 -10.666 -9.396 1.00 76.50 115 LEU A CA 1
ATOM 853 C C . LEU A 1 115 ? 20.459 -9.821 -10.455 1.00 76.50 115 LEU A C 1
ATOM 855 O O . LEU A 1 115 ? 20.845 -10.348 -11.494 1.00 76.50 115 LEU A O 1
ATOM 859 N N . ARG A 1 116 ? 20.675 -8.526 -10.193 1.00 72.44 116 ARG A N 1
ATOM 860 C CA . ARG A 1 116 ? 21.335 -7.557 -11.086 1.00 72.44 116 ARG A CA 1
ATOM 861 C C . ARG A 1 116 ? 22.374 -6.719 -10.318 1.00 72.44 116 ARG A C 1
ATOM 863 O O . ARG A 1 116 ? 22.198 -5.511 -10.153 1.00 72.44 116 ARG A O 1
ATOM 870 N N . PRO A 1 117 ? 23.495 -7.312 -9.875 1.00 73.56 117 PRO A N 1
ATOM 871 C CA . PRO A 1 117 ? 24.480 -6.610 -9.045 1.00 73.56 117 PRO A CA 1
ATOM 872 C C . PRO A 1 117 ? 25.192 -5.451 -9.762 1.00 73.56 117 PRO A C 1
ATOM 874 O O . PRO A 1 117 ? 25.789 -4.598 -9.112 1.00 73.56 117 PRO A O 1
ATOM 877 N N . VAL A 1 118 ? 25.126 -5.403 -11.095 1.00 70.00 118 VAL A N 1
ATOM 878 C CA . VAL A 1 118 ? 25.848 -4.427 -11.927 1.00 70.00 118 VAL A CA 1
ATOM 879 C C . VAL A 1 118 ? 25.086 -3.097 -12.077 1.00 70.00 118 VAL A C 1
ATOM 881 O O . VAL A 1 118 ? 25.672 -2.110 -12.511 1.00 70.00 118 VAL A O 1
ATOM 884 N N . ASP A 1 119 ? 23.805 -3.027 -11.690 1.00 79.00 119 ASP A N 1
ATOM 885 C CA . ASP A 1 119 ? 22.979 -1.821 -11.861 1.00 79.00 119 ASP A CA 1
ATOM 886 C C . ASP A 1 119 ? 22.198 -1.430 -10.588 1.00 79.00 119 ASP A C 1
ATOM 888 O O . ASP A 1 119 ? 20.981 -1.633 -10.483 1.00 79.00 119 ASP A O 1
ATOM 892 N N . PRO A 1 120 ? 22.879 -0.825 -9.597 1.00 81.62 120 PRO A N 1
ATOM 893 C CA . PRO A 1 120 ? 22.231 -0.365 -8.371 1.00 81.62 120 PRO A CA 1
ATOM 894 C C . PRO A 1 120 ? 21.250 0.794 -8.610 1.00 81.62 120 PRO A C 1
ATOM 896 O O . PRO A 1 120 ? 20.317 0.980 -7.825 1.00 81.62 120 PRO A O 1
ATOM 899 N N . GLY A 1 121 ? 21.426 1.565 -9.690 1.00 83.44 121 GLY A N 1
ATOM 900 C CA . GLY A 1 121 ? 20.536 2.671 -10.043 1.00 83.44 121 GLY A CA 1
ATOM 901 C C . GLY A 1 121 ? 19.145 2.179 -10.437 1.00 83.44 121 GLY A C 1
ATOM 902 O O . GLY A 1 121 ? 18.138 2.736 -9.995 1.00 83.44 121 GLY A O 1
ATOM 903 N N . LEU A 1 122 ? 19.079 1.092 -11.205 1.00 80.25 122 LEU A N 1
ATOM 904 C CA . LEU A 1 122 ? 17.819 0.454 -11.576 1.00 80.25 122 LEU A CA 1
ATOM 905 C C . LEU A 1 122 ? 17.125 -0.196 -10.374 1.00 80.25 122 LEU A C 1
ATOM 907 O O . LEU A 1 122 ? 15.917 -0.037 -10.222 1.00 80.25 122 LEU A O 1
ATOM 911 N N . ALA A 1 123 ? 17.871 -0.846 -9.474 1.00 81.94 123 ALA A N 1
ATOM 912 C CA . ALA A 1 123 ? 17.315 -1.391 -8.231 1.00 81.94 123 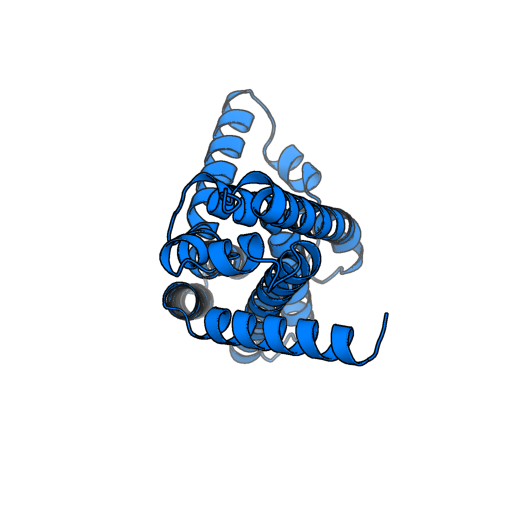ALA A CA 1
ATOM 913 C C . ALA A 1 123 ? 16.683 -0.296 -7.351 1.00 81.94 123 ALA A C 1
ATOM 915 O O . ALA A 1 123 ? 15.578 -0.467 -6.832 1.00 81.94 123 ALA A O 1
ATOM 916 N N . ALA A 1 124 ? 17.349 0.857 -7.220 1.00 84.62 124 ALA A N 1
ATOM 917 C CA . ALA A 1 124 ? 16.808 2.007 -6.502 1.00 84.62 124 ALA A CA 1
ATOM 918 C C . ALA A 1 124 ? 15.553 2.574 -7.185 1.00 84.62 124 ALA A C 1
ATOM 920 O O . ALA A 1 124 ? 14.557 2.838 -6.511 1.00 84.62 124 ALA A O 1
ATOM 921 N N . TRP A 1 125 ? 15.569 2.720 -8.514 1.00 85.38 125 TRP A N 1
ATOM 922 C CA . TRP A 1 125 ? 14.416 3.194 -9.288 1.00 85.38 125 TRP A CA 1
ATOM 923 C C . TRP A 1 125 ? 13.190 2.290 -9.097 1.00 85.38 125 TRP A C 1
ATOM 925 O O . TRP A 1 125 ? 12.097 2.770 -8.808 1.00 85.38 125 TRP A O 1
ATOM 935 N N . HIS A 1 126 ? 13.397 0.979 -9.151 1.00 82.56 126 HIS A N 1
ATOM 936 C CA . HIS A 1 126 ? 12.394 -0.045 -8.888 1.00 82.56 126 HIS A CA 1
ATOM 937 C C . HIS A 1 126 ? 11.806 0.029 -7.472 1.00 82.56 126 HIS A C 1
ATOM 939 O O . HIS A 1 126 ? 10.586 -0.027 -7.294 1.00 82.56 126 HIS A O 1
ATOM 945 N N . GLY A 1 127 ? 12.653 0.230 -6.460 1.00 86.50 127 GLY A N 1
ATOM 946 C CA . GLY A 1 127 ? 12.203 0.467 -5.088 1.00 86.50 127 GLY A CA 1
ATOM 947 C C . GLY A 1 127 ? 11.360 1.740 -4.946 1.00 86.50 127 GLY A C 1
ATOM 948 O O . GLY A 1 127 ? 10.334 1.736 -4.262 1.00 86.50 127 GLY A O 1
ATOM 949 N N . LEU A 1 128 ? 11.750 2.822 -5.625 1.00 88.81 128 LEU A N 1
ATOM 950 C CA . LEU A 1 128 ? 11.004 4.084 -5.633 1.00 88.81 128 LEU A CA 1
ATOM 951 C C . LEU A 1 128 ? 9.645 3.940 -6.331 1.00 88.81 128 LEU A C 1
ATOM 953 O O . LEU A 1 128 ? 8.638 4.406 -5.796 1.00 88.81 128 LEU A O 1
ATOM 957 N N . LEU A 1 129 ? 9.598 3.257 -7.478 1.00 86.38 129 LEU A N 1
ATOM 958 C CA . LEU A 1 129 ? 8.355 2.962 -8.190 1.00 86.38 129 LEU A CA 1
ATOM 959 C C . LEU A 1 129 ? 7.403 2.141 -7.311 1.00 86.38 129 LEU A C 1
ATOM 961 O O . LEU A 1 129 ? 6.232 2.501 -7.182 1.00 86.38 129 LEU A O 1
ATOM 965 N N . PHE A 1 130 ? 7.911 1.098 -6.640 1.00 87.50 130 PHE A N 1
ATOM 966 C CA . PHE A 1 130 ? 7.134 0.314 -5.676 1.00 87.50 130 PHE A CA 1
ATOM 967 C C . PHE A 1 130 ? 6.530 1.221 -4.604 1.00 87.50 130 PHE A C 1
ATOM 969 O O . PHE A 1 130 ? 5.325 1.169 -4.364 1.00 87.50 130 PHE A O 1
ATOM 976 N N . ALA A 1 131 ? 7.343 2.059 -3.952 1.00 89.56 131 ALA A N 1
ATOM 977 C CA . ALA A 1 131 ? 6.879 2.942 -2.882 1.00 89.56 131 ALA A CA 1
ATOM 978 C C . ALA A 1 131 ? 5.780 3.908 -3.366 1.00 89.56 131 ALA A C 1
ATOM 980 O O . ALA A 1 131 ? 4.787 4.135 -2.666 1.00 89.56 131 ALA A O 1
ATOM 981 N N . GLY A 1 132 ? 5.934 4.437 -4.582 1.00 89.88 132 GLY A N 1
ATOM 982 C CA . GLY A 1 132 ? 4.941 5.274 -5.245 1.00 89.88 132 GLY A CA 1
ATOM 983 C C . GLY A 1 132 ? 3.609 4.548 -5.451 1.00 89.88 132 GLY A C 1
ATOM 984 O O . GLY A 1 132 ? 2.578 5.011 -4.958 1.00 89.88 132 GLY A O 1
ATOM 985 N N . VAL A 1 133 ? 3.637 3.381 -6.103 1.00 89.69 133 VAL A N 1
ATOM 986 C CA . VAL A 1 133 ? 2.452 2.541 -6.368 1.00 89.69 133 VAL A CA 1
ATOM 987 C C . VAL A 1 133 ? 1.786 2.084 -5.068 1.00 89.69 133 VAL A C 1
ATOM 989 O O . VAL A 1 133 ? 0.566 2.151 -4.939 1.00 89.69 133 VAL A O 1
ATOM 992 N N . ALA A 1 134 ? 2.570 1.673 -4.072 1.00 89.94 134 ALA A N 1
ATOM 993 C CA . ALA A 1 134 ? 2.061 1.237 -2.778 1.00 89.94 134 ALA A CA 1
ATOM 994 C C . ALA A 1 134 ? 1.262 2.342 -2.073 1.00 89.94 134 ALA A C 1
ATOM 996 O O . ALA A 1 134 ? 0.179 2.075 -1.555 1.00 89.94 134 ALA A O 1
ATOM 997 N N . GLY A 1 13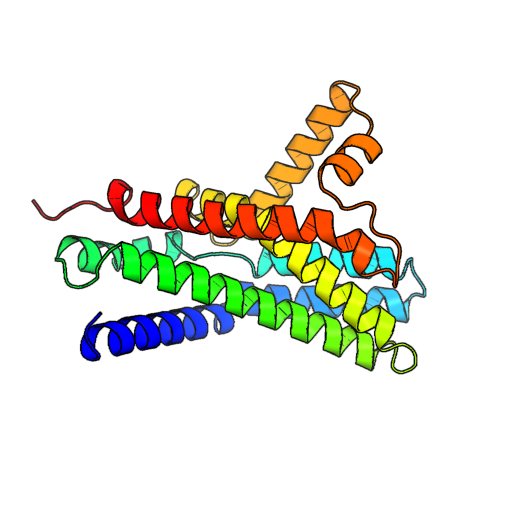5 ? 1.757 3.584 -2.078 1.00 90.69 135 GLY A N 1
ATOM 998 C CA . GLY A 1 135 ? 1.020 4.706 -1.491 1.00 90.69 135 GLY A CA 1
ATOM 999 C C . GLY A 1 135 ? -0.197 5.131 -2.310 1.00 90.69 135 GLY A C 1
ATOM 1000 O O . GLY A 1 135 ? -1.216 5.491 -1.727 1.00 90.69 135 GLY A O 1
ATOM 1001 N N . LEU A 1 136 ? -0.148 5.002 -3.641 1.00 91.38 136 LEU A N 1
ATOM 1002 C CA . LEU A 1 136 ? -1.314 5.207 -4.507 1.00 91.38 136 LEU A CA 1
ATOM 1003 C C . LEU A 1 136 ? -2.440 4.204 -4.193 1.00 91.38 136 LEU A C 1
ATOM 1005 O O . LEU A 1 136 ? -3.610 4.580 -4.175 1.00 91.38 136 LEU A O 1
ATOM 1009 N N . LEU A 1 137 ? -2.093 2.943 -3.909 1.00 90.81 137 LEU A N 1
ATOM 1010 C CA . LEU A 1 137 ? -3.049 1.876 -3.587 1.00 90.81 137 LEU A CA 1
ATOM 1011 C C . LEU A 1 137 ? -3.448 1.819 -2.108 1.00 90.81 137 LEU A C 1
ATOM 1013 O O . LEU A 1 137 ? -4.505 1.274 -1.786 1.00 90.81 137 LEU A O 1
ATOM 1017 N N . ALA A 1 138 ? -2.657 2.406 -1.207 1.00 92.12 138 ALA A N 1
ATOM 1018 C CA . ALA A 1 138 ? -2.914 2.427 0.231 1.00 92.12 138 ALA A CA 1
ATOM 1019 C C . ALA A 1 138 ? -4.369 2.761 0.625 1.00 92.12 138 ALA A C 1
ATOM 1021 O O . ALA A 1 138 ? -4.914 2.016 1.444 1.00 92.12 138 ALA A O 1
ATOM 1022 N N . PRO A 1 139 ? -5.038 3.797 0.073 1.00 92.06 139 PRO A N 1
ATOM 1023 C CA . PRO A 1 139 ? -6.409 4.115 0.467 1.00 92.06 139 PRO A CA 1
A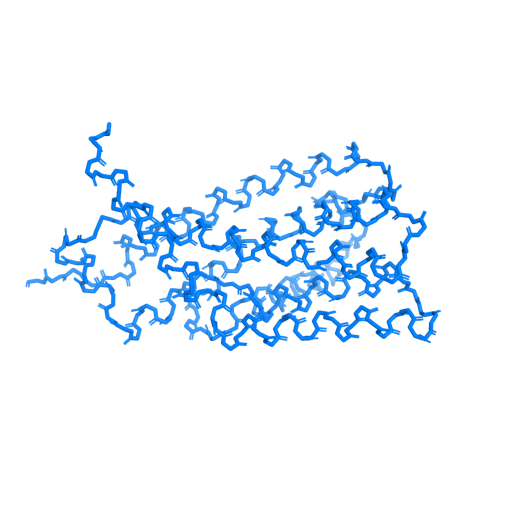TOM 1024 C C . PRO A 1 139 ? -7.409 3.037 0.042 1.00 92.06 139 PRO A C 1
ATOM 1026 O O . PRO A 1 139 ? -8.286 2.689 0.830 1.00 92.06 139 PRO A O 1
ATOM 1029 N N . ALA A 1 140 ? -7.261 2.466 -1.158 1.00 93.00 140 ALA A N 1
ATOM 1030 C CA . ALA A 1 140 ? -8.130 1.393 -1.639 1.00 93.00 140 ALA A CA 1
ATOM 1031 C C . ALA A 1 140 ? -7.968 0.121 -0.793 1.00 93.00 140 ALA A C 1
ATOM 1033 O O . ALA A 1 140 ? -8.958 -0.512 -0.432 1.00 93.00 140 ALA A O 1
ATOM 1034 N N . ILE A 1 141 ? -6.731 -0.208 -0.406 1.00 92.94 141 ILE A N 1
ATOM 1035 C CA . ILE A 1 141 ? -6.427 -1.332 0.490 1.00 92.94 141 ILE A CA 1
ATOM 1036 C C . ILE A 1 141 ? -7.078 -1.117 1.862 1.00 92.94 141 ILE A C 1
ATOM 1038 O O . ILE A 1 141 ? -7.749 -2.012 2.376 1.00 92.94 141 ILE A O 1
ATOM 1042 N N . SER A 1 142 ? -6.917 0.070 2.448 1.00 92.25 142 SER A N 1
ATOM 1043 C CA . SER A 1 142 ? -7.512 0.413 3.745 1.00 92.25 142 SER A CA 1
ATOM 1044 C C . SER A 1 142 ? -9.037 0.403 3.700 1.00 92.25 142 SER A C 1
ATOM 1046 O O . SER A 1 142 ? -9.678 -0.030 4.656 1.00 92.25 142 SER A O 1
ATOM 1048 N N . LEU A 1 143 ? -9.627 0.838 2.585 1.00 92.31 143 LEU A N 1
ATOM 1049 C CA . LEU A 1 143 ? -11.071 0.827 2.383 1.00 92.31 143 LEU A CA 1
ATOM 1050 C C . LEU A 1 143 ? -11.609 -0.601 2.248 1.00 92.31 143 LEU A C 1
ATOM 1052 O O . LEU A 1 143 ? -12.585 -0.943 2.911 1.00 92.31 143 LEU A O 1
ATOM 1056 N N . ALA A 1 144 ? -10.958 -1.449 1.449 1.00 91.81 144 ALA A N 1
ATOM 1057 C CA . ALA A 1 144 ? -11.334 -2.854 1.300 1.00 91.81 144 ALA A CA 1
ATOM 1058 C C . ALA A 1 144 ? -11.284 -3.598 2.643 1.00 91.81 144 ALA A C 1
ATOM 1060 O O . ALA A 1 144 ? -12.199 -4.346 2.981 1.00 91.81 144 ALA A O 1
ATOM 1061 N N . ASP A 1 145 ? -10.248 -3.347 3.440 1.00 90.56 145 ASP A N 1
ATOM 1062 C CA . ASP A 1 145 ? -10.104 -3.904 4.785 1.00 90.56 145 ASP A CA 1
ATOM 1063 C C . ASP A 1 145 ? -11.181 -3.391 5.755 1.00 90.56 145 ASP A C 1
ATOM 1065 O O . ASP A 1 145 ? -11.766 -4.156 6.523 1.00 90.56 145 ASP A O 1
ATOM 1069 N N . ALA A 1 146 ? -11.501 -2.095 5.692 1.00 87.56 146 ALA A N 1
ATOM 1070 C CA . ALA A 1 146 ? -12.553 -1.506 6.510 1.00 87.56 146 ALA A CA 1
ATOM 1071 C C . ALA A 1 146 ? -13.941 -2.066 6.158 1.00 87.56 146 ALA A C 1
ATOM 1073 O O . ALA A 1 146 ? -14.736 -2.324 7.063 1.00 87.56 146 ALA A O 1
ATOM 1074 N N . LEU A 1 147 ? -14.249 -2.266 4.877 1.00 88.94 147 LEU A N 1
ATOM 1075 C CA . LEU A 1 147 ? -15.608 -2.580 4.430 1.00 88.94 147 LEU A CA 1
ATOM 1076 C C . LEU A 1 147 ? -15.910 -4.079 4.331 1.00 88.94 147 LEU A C 1
ATOM 1078 O O . LEU A 1 147 ? -17.045 -4.469 4.580 1.00 88.94 147 LEU A O 1
ATOM 1082 N N . LEU A 1 148 ? -14.934 -4.917 3.969 1.00 86.12 148 LEU A N 1
ATOM 1083 C CA . LEU A 1 148 ? -15.224 -6.268 3.462 1.00 86.12 148 LEU A CA 1
ATOM 1084 C C . LEU A 1 148 ? -14.811 -7.414 4.400 1.00 86.12 148 LEU A C 1
ATOM 1086 O O . LEU A 1 148 ? -14.988 -8.572 4.036 1.00 86.12 148 LEU A O 1
ATOM 1090 N N . ASP A 1 149 ? -14.246 -7.115 5.579 1.00 81.50 149 ASP A N 1
ATOM 1091 C CA . ASP A 1 149 ? -13.742 -8.102 6.566 1.00 81.50 149 ASP A CA 1
ATOM 1092 C C . ASP A 1 149 ? -12.912 -9.247 5.938 1.00 81.50 149 ASP A C 1
ATOM 1094 O O . ASP A 1 149 ? -12.951 -10.410 6.351 1.00 81.50 149 ASP A O 1
ATOM 1098 N N . THR A 1 150 ? -12.157 -8.922 4.888 1.00 85.38 150 THR A N 1
ATOM 1099 C CA . THR A 1 150 ? -11.359 -9.889 4.133 1.00 85.38 150 THR A CA 1
ATOM 1100 C C . THR A 1 150 ? -9.987 -10.097 4.771 1.00 85.38 150 THR A C 1
ATOM 1102 O O . THR A 1 150 ? -9.393 -9.188 5.346 1.00 85.38 150 THR A O 1
ATOM 1105 N N . ARG A 1 151 ? -9.437 -11.308 4.622 1.00 84.31 151 ARG A N 1
ATOM 1106 C CA . ARG A 1 151 ? -8.056 -11.622 5.030 1.00 84.31 151 ARG A CA 1
ATOM 1107 C C . ARG A 1 151 ? -7.006 -11.095 4.047 1.00 84.31 151 ARG A C 1
ATOM 1109 O O . ARG A 1 151 ? -5.831 -11.060 4.396 1.00 84.31 151 ARG A O 1
ATOM 1116 N N . LEU A 1 152 ? -7.419 -10.722 2.833 1.00 88.44 152 LEU A N 1
ATOM 1117 C CA . LEU A 1 152 ? -6.544 -10.276 1.742 1.00 88.44 152 LEU A CA 1
ATOM 1118 C C . LEU A 1 152 ? -7.074 -8.963 1.133 1.00 88.44 152 LEU A C 1
ATOM 1120 O O . LEU A 1 152 ? -7.518 -8.947 -0.017 1.00 88.44 152 LEU A O 1
ATOM 1124 N N . PRO A 1 153 ? -7.081 -7.852 1.891 1.00 90.00 153 PRO A N 1
ATOM 1125 C CA . PRO A 1 153 ? -7.620 -6.583 1.404 1.00 90.00 153 PRO A CA 1
ATOM 1126 C C . PRO A 1 153 ? -6.823 -6.010 0.228 1.00 90.00 153 PRO A C 1
ATOM 1128 O O . PRO A 1 153 ? -7.419 -5.410 -0.664 1.00 90.00 153 PRO A O 1
ATOM 1131 N N . GLY A 1 154 ? -5.509 -6.258 0.176 1.00 90.88 154 GLY A N 1
ATOM 1132 C CA . GLY A 1 154 ? -4.669 -5.934 -0.976 1.00 90.88 154 GLY A CA 1
ATOM 1133 C C . GLY A 1 154 ? -5.200 -6.523 -2.282 1.00 90.88 154 GLY A C 1
ATOM 1134 O O . GLY A 1 154 ? -5.344 -5.810 -3.272 1.00 90.88 154 GLY A O 1
ATOM 1135 N N . LEU A 1 155 ? -5.533 -7.816 -2.274 1.00 92.31 155 LEU A N 1
ATOM 1136 C CA . LEU A 1 155 ? -6.046 -8.526 -3.442 1.00 92.31 155 LEU A CA 1
ATOM 1137 C C . LEU A 1 155 ? -7.383 -7.947 -3.899 1.00 92.31 155 LEU A C 1
ATOM 1139 O O . LEU A 1 155 ? -7.582 -7.736 -5.089 1.00 92.31 155 LEU A O 1
ATOM 1143 N N . VAL A 1 156 ? -8.285 -7.655 -2.962 1.00 93.25 156 VAL A N 1
ATOM 1144 C CA . VAL A 1 156 ? -9.589 -7.074 -3.301 1.00 93.25 156 VAL A CA 1
ATOM 1145 C C . VAL A 1 156 ? -9.435 -5.677 -3.899 1.00 93.25 156 VAL A C 1
ATOM 1147 O O . VAL A 1 156 ? -10.067 -5.379 -4.909 1.00 93.25 156 VAL A O 1
ATOM 1150 N N . ALA A 1 157 ? -8.565 -4.842 -3.328 1.00 92.56 157 ALA A N 1
ATOM 1151 C CA . ALA A 1 157 ? -8.266 -3.525 -3.881 1.00 92.56 157 ALA A CA 1
ATOM 1152 C C . ALA A 1 157 ? -7.681 -3.624 -5.299 1.00 92.56 157 ALA A C 1
ATOM 1154 O O . ALA A 1 157 ? -8.091 -2.874 -6.184 1.00 92.56 157 ALA A O 1
ATOM 1155 N N . LEU A 1 158 ? -6.778 -4.582 -5.532 1.00 91.25 158 LEU A N 1
ATOM 1156 C CA . LEU A 1 158 ? -6.192 -4.820 -6.848 1.00 91.25 158 LEU A CA 1
ATOM 1157 C C . LEU A 1 158 ? -7.243 -5.291 -7.863 1.00 91.25 158 LEU A C 1
ATOM 1159 O O . LEU A 1 158 ? -7.331 -4.724 -8.946 1.00 91.25 158 LEU A O 1
ATOM 1163 N N . LEU A 1 159 ? -8.073 -6.276 -7.509 1.00 92.75 159 LEU A N 1
ATOM 1164 C CA . LEU A 1 159 ? -9.152 -6.766 -8.374 1.00 92.75 159 LEU A CA 1
ATOM 1165 C C . LEU A 1 159 ? -10.172 -5.666 -8.683 1.00 92.75 159 LEU A C 1
ATOM 1167 O O . LEU A 1 159 ? -10.600 -5.536 -9.827 1.00 92.75 159 LEU A O 1
ATOM 1171 N N . GLY A 1 160 ? -10.522 -4.844 -7.692 1.00 91.62 160 GLY A N 1
ATOM 1172 C CA . GLY A 1 160 ? -11.390 -3.685 -7.883 1.00 91.62 160 GLY A CA 1
ATOM 1173 C C . GLY A 1 160 ? -10.782 -2.659 -8.839 1.00 91.62 160 GLY A C 1
ATOM 1174 O O . GLY A 1 160 ? -11.472 -2.170 -9.731 1.00 91.62 160 GLY A O 1
ATOM 1175 N N . MET A 1 161 ? -9.481 -2.379 -8.714 1.00 88.75 161 MET A N 1
ATOM 1176 C CA . MET A 1 161 ? -8.768 -1.492 -9.635 1.00 88.75 161 MET A CA 1
ATOM 1177 C C . MET A 1 161 ? -8.720 -2.067 -11.054 1.00 88.75 161 MET A C 1
ATOM 1179 O O . MET A 1 161 ? -8.998 -1.342 -12.006 1.00 88.75 161 MET A O 1
ATOM 1183 N N . MET A 1 162 ? -8.405 -3.356 -11.210 1.00 89.00 162 MET A N 1
ATOM 1184 C CA . MET A 1 162 ? -8.391 -4.018 -12.517 1.00 89.00 162 MET A CA 1
ATOM 1185 C C . MET A 1 162 ? -9.783 -4.016 -13.153 1.00 89.00 162 MET A C 1
ATOM 1187 O O . MET A 1 162 ? -9.912 -3.668 -14.321 1.00 89.00 162 MET A O 1
ATOM 1191 N N . GLY A 1 163 ? -10.830 -4.325 -12.384 1.00 90.75 163 GLY A N 1
ATOM 1192 C CA . GLY A 1 163 ? -12.216 -4.239 -12.843 1.00 90.75 163 GLY A CA 1
ATOM 1193 C C . GLY A 1 163 ? -12.596 -2.821 -13.273 1.00 90.75 163 GLY A C 1
ATOM 1194 O O . GLY A 1 163 ? -13.160 -2.637 -14.347 1.00 90.75 163 GLY A O 1
ATOM 1195 N N . GLY A 1 164 ? -12.219 -1.807 -12.490 1.00 89.75 164 GLY A N 1
ATOM 1196 C CA . GLY A 1 164 ? -12.420 -0.401 -12.844 1.00 89.75 164 GLY A CA 1
ATOM 1197 C C . GLY A 1 164 ? -11.693 -0.003 -14.130 1.00 89.75 164 GLY A C 1
ATOM 1198 O O . GLY A 1 164 ? -12.278 0.663 -14.980 1.00 89.75 164 GLY A O 1
ATOM 1199 N N . LEU A 1 165 ? -10.451 -0.458 -14.315 1.00 88.19 165 LEU A N 1
ATOM 1200 C CA . LEU A 1 165 ? -9.691 -0.223 -15.542 1.00 88.19 165 LEU A CA 1
ATOM 1201 C C . LEU A 1 165 ? -10.367 -0.881 -16.752 1.00 88.19 165 LEU A C 1
ATOM 1203 O O . LEU A 1 165 ? -10.526 -0.231 -17.779 1.00 88.19 165 LEU A O 1
ATOM 1207 N N . VAL A 1 166 ? -10.808 -2.136 -16.624 1.00 91.12 166 VAL A N 1
ATOM 1208 C CA . VAL A 1 166 ? -11.537 -2.851 -17.685 1.00 91.12 166 VAL A CA 1
ATOM 1209 C C . VAL A 1 166 ? -12.814 -2.106 -18.071 1.00 91.12 166 VAL A C 1
ATOM 1211 O O . VAL A 1 166 ? -13.090 -1.951 -19.258 1.00 91.12 166 VAL A O 1
ATOM 1214 N N . LEU A 1 167 ? -13.565 -1.594 -17.092 1.00 92.44 167 LEU A N 1
ATOM 1215 C CA . LEU A 1 167 ? -14.763 -0.795 -17.352 1.00 92.44 167 LEU A CA 1
ATOM 1216 C C . LEU A 1 167 ? -14.434 0.507 -18.092 1.00 92.44 167 LEU A C 1
ATOM 1218 O O . LEU A 1 167 ? -15.095 0.814 -19.078 1.00 92.44 167 LEU A O 1
ATOM 1222 N N . LEU A 1 168 ? -13.396 1.239 -17.673 1.00 90.69 168 LEU A N 1
ATOM 1223 C CA . LEU A 1 168 ? -12.965 2.478 -18.336 1.00 90.69 168 LEU A CA 1
ATOM 1224 C C . LEU A 1 168 ? -12.532 2.242 -19.788 1.00 90.69 168 LEU A C 1
ATOM 1226 O O . LEU A 1 168 ? -12.902 3.000 -20.686 1.00 90.69 168 LEU A O 1
ATOM 1230 N N . VAL A 1 169 ? -11.780 1.169 -20.033 1.00 88.75 169 VAL A N 1
ATOM 1231 C CA . VAL A 1 169 ? -11.399 0.767 -21.394 1.00 88.75 169 VAL A CA 1
ATOM 1232 C C . VAL A 1 169 ? -12.638 0.384 -22.203 1.00 88.75 169 VAL A C 1
ATOM 1234 O O . VAL A 1 169 ? -12.770 0.79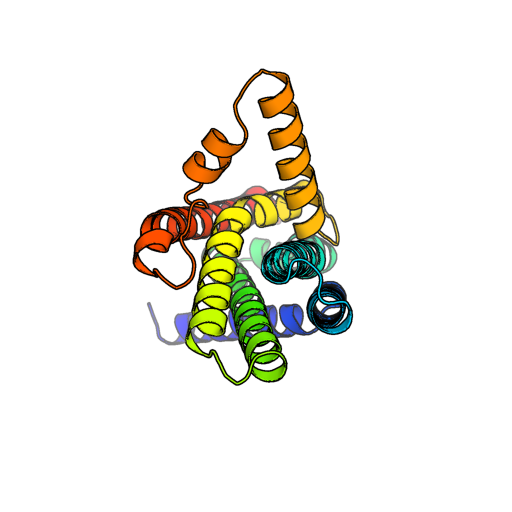5 -23.354 1.00 88.75 169 VAL A O 1
ATOM 1237 N N . GLY A 1 170 ? -13.593 -0.320 -21.589 1.00 89.06 170 GLY A N 1
ATOM 1238 C CA . GLY A 1 170 ? -14.887 -0.640 -22.192 1.00 89.06 170 GLY A CA 1
ATOM 1239 C C . GLY A 1 170 ? -15.717 0.591 -22.579 1.00 89.06 170 GLY A C 1
ATOM 1240 O O . GLY A 1 170 ? -16.490 0.522 -23.530 1.00 89.06 170 GLY A O 1
ATOM 1241 N N . THR A 1 171 ? -15.527 1.732 -21.908 1.00 92.12 171 THR A N 1
ATOM 1242 C CA . THR A 1 171 ? -16.150 3.019 -22.268 1.00 92.12 171 THR A CA 1
ATOM 1243 C C . THR A 1 171 ? -15.320 3.851 -23.254 1.00 92.12 171 THR A C 1
ATOM 1245 O O . THR A 1 171 ? -15.632 5.018 -23.477 1.00 92.12 171 THR A O 1
ATOM 1248 N N . GLY A 1 172 ? -14.256 3.289 -23.837 1.00 90.69 172 GLY A N 1
ATOM 1249 C CA . GLY A 1 172 ? -13.416 3.952 -24.840 1.00 90.69 172 GLY A CA 1
ATOM 1250 C C . GLY A 1 172 ? -12.297 4.834 -24.276 1.00 90.69 172 GLY A C 1
ATOM 1251 O O . GLY A 1 172 ? -11.685 5.586 -25.033 1.00 90.69 172 GLY A O 1
ATOM 1252 N N . VAL A 1 173 ? -12.008 4.765 -22.971 1.00 91.25 173 VAL A N 1
ATOM 1253 C CA . VAL A 1 173 ? -10.860 5.474 -22.389 1.00 91.25 173 VAL A CA 1
ATOM 1254 C C . VAL A 1 173 ? -9.577 4.739 -22.759 1.00 91.25 173 VAL A C 1
ATOM 1256 O O . VAL A 1 173 ? -9.415 3.555 -22.467 1.00 91.25 173 VAL A O 1
ATOM 1259 N N . ASP A 1 174 ? -8.640 5.459 -23.368 1.00 88.44 174 ASP A N 1
ATOM 1260 C CA . ASP A 1 174 ? -7.320 4.930 -23.698 1.00 88.44 174 ASP A CA 1
ATOM 1261 C C . ASP A 1 174 ? -6.537 4.534 -22.417 1.00 88.44 174 ASP A C 1
ATOM 1263 O O . ASP A 1 174 ? -6.337 5.379 -21.533 1.00 88.44 174 ASP A O 1
ATOM 1267 N N . PRO A 1 175 ? -6.044 3.283 -22.300 1.00 83.19 175 PRO A N 1
ATOM 1268 C CA . PRO A 1 175 ? -5.262 2.828 -21.149 1.00 83.19 175 PRO A CA 1
ATOM 1269 C C . PRO A 1 175 ? -4.043 3.706 -20.842 1.00 83.19 175 PRO A C 1
ATOM 1271 O O . PRO A 1 175 ? -3.731 3.942 -19.671 1.00 83.19 175 PRO A O 1
ATOM 1274 N N . ALA A 1 176 ? -3.368 4.231 -21.872 1.00 85.88 176 ALA A N 1
ATOM 1275 C CA . ALA A 1 176 ? -2.191 5.081 -21.690 1.00 85.88 176 ALA A CA 1
ATOM 1276 C C . ALA A 1 176 ? -2.547 6.449 -21.086 1.00 85.88 176 ALA A C 1
ATOM 1278 O O . ALA A 1 176 ? -1.713 7.126 -20.479 1.00 85.88 176 ALA A O 1
ATOM 1279 N N . SER A 1 177 ? -3.798 6.877 -21.235 1.00 86.69 177 SER A N 1
ATOM 1280 C CA . SER A 1 177 ? -4.326 8.073 -20.586 1.00 86.69 177 SER A CA 1
ATOM 1281 C C . SER A 1 177 ? -4.579 7.833 -19.098 1.00 86.69 177 SER A C 1
ATOM 1283 O O . SER A 1 177 ? -4.352 8.734 -18.295 1.00 86.69 177 SER A O 1
ATOM 1285 N N . VAL A 1 178 ? -4.951 6.611 -18.700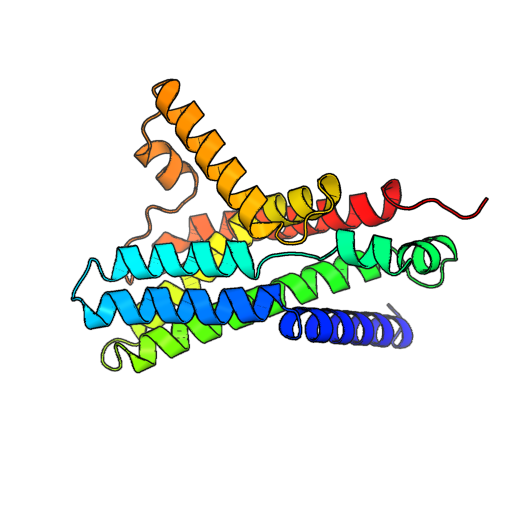 1.00 83.81 178 VAL A N 1
ATOM 1286 C CA . VAL A 1 178 ? -5.090 6.232 -17.283 1.00 83.81 178 VAL A CA 1
ATOM 1287 C C . VAL A 1 178 ? -3.724 6.107 -16.607 1.00 83.81 178 VAL A C 1
ATOM 1289 O O . VAL A 1 178 ? -3.554 6.585 -15.489 1.00 83.81 178 VAL A O 1
ATOM 1292 N N . THR A 1 179 ? -2.719 5.530 -17.269 1.00 82.69 179 THR A N 1
ATOM 1293 C CA . THR A 1 179 ? -1.372 5.391 -16.682 1.00 82.69 179 THR A CA 1
ATOM 1294 C C . THR A 1 179 ? -0.674 6.743 -16.499 1.00 82.69 179 THR A C 1
ATOM 1296 O O . THR A 1 179 ? -0.208 7.025 -15.394 1.00 82.69 179 THR A O 1
ATOM 1299 N N . ARG A 1 180 ? -0.709 7.637 -17.502 1.00 85.31 180 ARG A N 1
ATOM 1300 C CA . ARG A 1 180 ? -0.308 9.060 -17.362 1.00 85.31 180 ARG A CA 1
ATOM 1301 C C . ARG A 1 180 ? -1.150 9.774 -16.308 1.00 85.31 180 ARG A C 1
ATOM 1303 O O . ARG A 1 180 ? -0.646 10.468 -15.426 1.00 85.31 180 ARG A O 1
ATOM 1310 N N . ALA A 1 181 ? -2.447 9.486 -16.366 1.00 84.06 181 ALA A N 1
ATOM 1311 C CA . ALA A 1 181 ? -3.477 9.720 -15.369 1.00 84.06 181 ALA A CA 1
ATOM 1312 C C . ALA A 1 181 ? -3.013 9.512 -13.930 1.00 84.06 181 ALA A C 1
ATOM 1314 O O . ALA A 1 181 ? -3.424 10.273 -13.068 1.00 84.06 181 ALA A O 1
ATOM 1315 N N . LEU A 1 182 ? -2.170 8.513 -13.669 1.00 82.62 182 LEU A N 1
ATOM 1316 C CA . LEU A 1 182 ? -1.684 8.107 -12.349 1.00 82.62 182 LEU A CA 1
ATOM 1317 C C . LEU A 1 182 ? -0.206 8.467 -12.107 1.00 82.62 182 LEU A C 1
ATOM 1319 O O . LEU A 1 182 ? 0.287 8.260 -10.999 1.00 82.62 182 LEU A O 1
ATOM 1323 N N . GLY A 1 183 ? 0.483 9.047 -13.096 1.00 81.06 183 GLY A N 1
ATOM 1324 C CA . GLY A 1 183 ? 1.927 9.306 -13.056 1.00 81.06 183 GLY A CA 1
ATOM 1325 C C . GLY A 1 183 ? 2.773 8.034 -13.164 1.00 81.06 183 GLY A C 1
ATOM 1326 O O . GLY A 1 183 ? 3.867 7.978 -12.610 1.00 81.06 183 GLY A O 1
ATOM 1327 N N . LEU A 1 184 ? 2.236 6.986 -13.796 1.00 81.31 184 LEU A N 1
ATOM 1328 C CA . LEU A 1 184 ? 2.918 5.706 -14.020 1.00 81.31 184 LEU A CA 1
ATOM 1329 C C . LEU A 1 184 ? 3.711 5.684 -15.339 1.00 81.31 184 LEU A C 1
ATOM 1331 O O . LEU A 1 184 ? 4.310 4.670 -15.677 1.00 81.31 184 LEU A O 1
ATOM 1335 N N . ASP A 1 185 ? 3.742 6.798 -16.068 1.00 80.94 185 ASP A N 1
ATOM 1336 C CA . ASP A 1 185 ? 4.541 7.051 -17.272 1.00 80.94 185 ASP A CA 1
ATOM 1337 C C . ASP A 1 185 ? 6.004 7.401 -16.943 1.00 80.94 185 ASP A C 1
ATOM 1339 O O . ASP A 1 185 ? 6.621 8.274 -17.553 1.00 80.94 185 ASP A O 1
ATOM 1343 N N . ALA A 1 186 ? 6.567 6.722 -15.944 1.00 75.62 186 ALA A N 1
ATOM 1344 C CA . ALA A 1 186 ? 7.914 6.985 -15.471 1.00 75.62 186 ALA A CA 1
ATOM 1345 C C . ALA A 1 186 ? 8.961 6.394 -16.419 1.00 75.62 186 ALA A C 1
ATOM 1347 O O . ALA A 1 186 ? 8.882 5.233 -16.822 1.00 75.62 186 ALA A O 1
ATOM 1348 N N . VAL A 1 187 ? 9.991 7.183 -16.723 1.00 78.69 187 VAL A N 1
ATOM 1349 C CA . VAL A 1 187 ? 11.122 6.728 -17.533 1.00 78.69 187 VAL A CA 1
ATOM 1350 C C . VAL A 1 187 ? 12.125 6.015 -16.616 1.00 78.69 187 VAL A C 1
ATOM 1352 O O . VAL A 1 187 ? 12.491 6.572 -15.567 1.00 78.69 187 VAL A O 1
ATOM 1355 N N . PRO A 1 188 ? 12.600 4.806 -16.980 1.00 75.12 188 PRO A N 1
ATOM 1356 C CA . PRO A 1 188 ? 13.617 4.096 -16.214 1.00 75.12 188 PRO A CA 1
ATOM 1357 C C . PRO A 1 188 ? 14.829 4.982 -15.921 1.00 75.12 188 PRO A C 1
ATOM 1359 O O . PRO A 1 188 ? 15.310 5.710 -16.788 1.00 75.12 188 PRO A O 1
ATOM 1362 N N . ARG A 1 189 ? 15.329 4.926 -14.681 1.00 71.00 189 ARG A N 1
ATOM 1363 C CA . ARG A 1 189 ? 16.494 5.697 -14.196 1.00 71.00 189 ARG A CA 1
ATOM 1364 C C . ARG A 1 189 ? 16.338 7.230 -14.203 1.00 71.00 189 ARG A C 1
ATOM 1366 O O . ARG A 1 189 ? 17.301 7.926 -13.896 1.00 71.00 189 ARG A O 1
ATOM 1373 N N . ALA A 1 190 ? 15.146 7.771 -14.461 1.00 81.94 190 ALA A N 1
ATOM 1374 C CA . ALA A 1 190 ? 14.863 9.203 -14.349 1.00 81.94 190 ALA A CA 1
ATOM 1375 C C . ALA A 1 190 ? 13.983 9.484 -13.113 1.00 81.94 190 ALA A C 1
ATOM 1377 O O . ALA A 1 190 ? 12.758 9.545 -13.232 1.00 81.94 190 ALA A O 1
ATOM 1378 N N . PRO A 1 191 ? 14.554 9.657 -11.904 1.00 75.44 191 PRO A N 1
ATOM 1379 C CA . PRO A 1 191 ? 13.775 9.787 -10.666 1.00 75.44 191 PRO A CA 1
ATOM 1380 C C . PRO A 1 191 ? 12.844 11.008 -10.655 1.00 75.44 191 PRO A C 1
ATOM 1382 O O . PRO A 1 191 ? 11.806 10.985 -10.001 1.00 75.44 191 PRO A O 1
ATOM 1385 N N . THR A 1 192 ? 13.165 12.054 -11.418 1.00 81.88 192 THR A N 1
ATOM 1386 C CA . THR A 1 192 ? 12.303 13.231 -11.606 1.00 81.88 192 THR A CA 1
ATOM 1387 C C . THR A 1 192 ? 10.962 12.884 -12.254 1.00 81.88 192 THR A C 1
ATOM 1389 O O . THR A 1 192 ? 9.962 13.529 -11.948 1.00 81.88 192 THR A O 1
ATOM 1392 N N . THR A 1 193 ? 10.904 11.830 -13.076 1.00 84.00 193 THR A N 1
ATOM 1393 C CA . THR A 1 193 ? 9.653 11.352 -13.693 1.00 84.00 193 THR A CA 1
ATOM 1394 C C . THR A 1 193 ? 8.723 10.656 -12.697 1.00 84.00 193 THR A C 1
ATOM 1396 O O . THR A 1 193 ? 7.533 10.538 -12.958 1.00 84.00 193 THR A O 1
ATOM 1399 N N . LEU A 1 194 ? 9.221 10.276 -11.511 1.00 85.56 194 LEU A N 1
ATOM 1400 C CA . LEU A 1 194 ? 8.411 9.709 -10.427 1.00 85.56 194 LEU A CA 1
ATOM 1401 C C . LEU A 1 194 ? 7.773 10.783 -9.534 1.00 85.56 194 LEU A C 1
ATOM 1403 O O . LEU A 1 194 ? 6.933 10.462 -8.693 1.00 85.56 194 LEU A O 1
ATOM 1407 N N . LEU A 1 195 ? 8.147 12.059 -9.680 1.00 87.06 195 LEU A N 1
ATOM 1408 C CA . LEU A 1 195 ? 7.643 13.138 -8.825 1.00 87.06 195 LEU A CA 1
ATOM 1409 C C . LEU A 1 195 ? 6.101 13.245 -8.828 1.00 87.06 195 LEU A C 1
ATOM 1411 O O . LEU A 1 195 ? 5.527 13.362 -7.740 1.00 87.06 195 LEU A O 1
ATOM 1415 N N . PRO A 1 196 ? 5.402 13.137 -9.980 1.00 88.81 196 PRO A N 1
ATOM 1416 C CA . PRO A 1 196 ? 3.940 13.127 -10.003 1.00 88.81 196 PRO A CA 1
ATOM 1417 C C . PRO A 1 196 ? 3.351 11.948 -9.218 1.00 88.81 196 PRO A C 1
ATOM 1419 O O . PRO A 1 196 ? 2.394 12.130 -8.461 1.00 88.81 196 PRO A O 1
ATOM 1422 N N . LEU A 1 197 ? 3.942 10.754 -9.351 1.00 89.25 197 LEU A N 1
ATOM 1423 C CA . LEU A 1 197 ? 3.540 9.559 -8.610 1.00 89.25 197 LEU A CA 1
ATOM 1424 C C . LEU A 1 197 ? 3.721 9.755 -7.102 1.00 89.25 197 LEU A C 1
ATOM 1426 O O . LEU A 1 197 ? 2.819 9.433 -6.333 1.00 89.25 197 LEU A O 1
ATOM 1430 N N . PHE A 1 198 ? 4.842 10.331 -6.665 1.00 89.00 198 PHE A N 1
ATOM 1431 C CA . PHE A 1 198 ? 5.083 10.611 -5.248 1.00 89.00 198 PHE A CA 1
ATOM 1432 C C . PHE A 1 198 ? 4.119 11.650 -4.680 1.00 89.00 198 PHE A C 1
ATOM 1434 O O . PHE A 1 198 ? 3.593 11.443 -3.587 1.00 89.00 198 PHE A O 1
ATOM 1441 N N . GLY A 1 199 ? 3.817 12.718 -5.424 1.00 88.81 199 GLY A N 1
ATOM 1442 C CA . GLY A 1 199 ? 2.804 13.695 -5.014 1.00 88.81 199 GLY A CA 1
ATOM 1443 C C . GLY A 1 199 ? 1.446 13.033 -4.751 1.00 88.81 199 GLY A C 1
ATOM 1444 O O . GLY A 1 199 ? 0.820 13.268 -3.719 1.00 88.81 199 GLY A O 1
ATOM 1445 N N . ARG A 1 200 ? 1.029 12.121 -5.635 1.00 90.94 200 ARG A N 1
ATOM 1446 C CA . ARG A 1 200 ? -0.216 11.345 -5.494 1.00 90.94 200 ARG A CA 1
ATOM 1447 C C . ARG A 1 200 ? -0.141 10.306 -4.381 1.00 90.94 200 ARG A C 1
ATOM 1449 O O . ARG A 1 200 ? -1.117 10.108 -3.669 1.00 90.94 200 ARG A O 1
ATOM 1456 N N . SER A 1 201 ? 1.015 9.674 -4.207 1.00 91.44 201 SER A N 1
ATOM 1457 C CA . SER A 1 201 ? 1.281 8.705 -3.144 1.00 91.44 201 SER A CA 1
ATOM 1458 C C . SER A 1 201 ? 1.119 9.343 -1.762 1.00 91.44 201 SER A C 1
ATOM 1460 O O . SER A 1 201 ? 0.471 8.764 -0.894 1.00 91.44 201 SER A O 1
ATOM 1462 N N . VAL A 1 202 ? 1.596 10.579 -1.566 1.00 91.31 202 VAL A N 1
ATOM 1463 C CA . VAL A 1 202 ? 1.381 11.344 -0.321 1.00 91.31 202 VAL A CA 1
ATOM 1464 C C . VAL A 1 202 ? -0.108 11.567 -0.052 1.00 91.31 202 VAL A C 1
ATOM 1466 O O . VAL A 1 202 ? -0.565 11.346 1.071 1.00 91.31 202 VAL A O 1
ATOM 1469 N N . VAL A 1 203 ? -0.877 11.951 -1.077 1.00 92.31 203 VAL A N 1
ATOM 1470 C CA . VAL A 1 203 ? -2.339 12.081 -0.963 1.00 92.31 203 VAL A CA 1
ATOM 1471 C C . VAL A 1 203 ? -2.969 10.733 -0.614 1.00 92.31 203 VAL A C 1
ATOM 1473 O O . VAL A 1 203 ? -3.782 10.667 0.302 1.00 92.31 203 VAL A O 1
ATOM 1476 N N . GLY A 1 204 ? -2.542 9.646 -1.260 1.00 91.12 204 GLY A N 1
ATOM 1477 C CA . GLY A 1 204 ? -3.011 8.292 -0.970 1.00 91.12 204 GLY A CA 1
ATOM 1478 C C . GLY A 1 204 ? -2.768 7.871 0.482 1.00 91.12 204 GLY A C 1
ATOM 1479 O O . GLY A 1 204 ? -3.681 7.367 1.140 1.00 91.12 204 GLY A O 1
ATOM 1480 N N . TRP A 1 205 ? -1.589 8.160 1.037 1.00 90.06 205 TRP A N 1
ATOM 1481 C CA . TRP A 1 205 ? -1.289 7.925 2.453 1.00 90.06 205 TRP A CA 1
ATOM 1482 C C . TRP A 1 205 ? -2.169 8.756 3.391 1.00 90.06 205 TRP A C 1
ATOM 1484 O O . TRP A 1 205 ? -2.691 8.224 4.375 1.00 90.06 205 TRP A O 1
ATOM 1494 N N . ALA A 1 206 ? -2.381 10.037 3.080 1.00 92.12 206 ALA A N 1
ATOM 1495 C CA . ALA A 1 206 ? -3.276 10.896 3.851 1.00 92.12 206 ALA A CA 1
ATOM 1496 C C . ALA A 1 206 ? -4.726 10.380 3.811 1.00 92.12 206 ALA A C 1
ATOM 1498 O O . ALA A 1 206 ? -5.384 10.288 4.848 1.00 92.12 206 ALA A O 1
ATOM 1499 N N . SER A 1 207 ? -5.209 9.956 2.642 1.00 93.19 207 SER A N 1
ATOM 1500 C CA . SER A 1 207 ? -6.528 9.342 2.477 1.00 93.19 207 SER A CA 1
ATOM 1501 C C . SER A 1 207 ? -6.647 8.016 3.233 1.00 93.19 207 SER A C 1
ATOM 1503 O O . SER A 1 207 ? -7.658 7.790 3.893 1.00 93.19 207 SER A O 1
ATOM 1505 N N . SER A 1 208 ? -5.613 7.167 3.217 1.00 91.31 208 SER A N 1
ATOM 1506 C CA . SER A 1 208 ? -5.566 5.932 4.013 1.00 91.31 208 SER A CA 1
ATOM 1507 C C . SER A 1 208 ? -5.736 6.229 5.506 1.00 91.31 208 SER A C 1
ATOM 1509 O O . SER A 1 208 ? -6.559 5.604 6.176 1.00 91.31 208 SER A O 1
ATOM 1511 N N . PHE A 1 209 ? -5.039 7.247 6.023 1.00 92.06 209 PHE A N 1
ATOM 1512 C CA . PHE A 1 209 ? -5.203 7.687 7.408 1.00 92.06 209 PHE A CA 1
ATOM 1513 C C . PHE A 1 209 ? -6.640 8.102 7.727 1.00 92.06 209 PHE A C 1
ATOM 1515 O O . PHE A 1 209 ? -7.169 7.692 8.760 1.00 92.06 209 PHE A O 1
ATOM 1522 N N . LEU A 1 210 ? -7.291 8.859 6.841 1.00 93.00 210 LEU A N 1
ATOM 1523 C CA . LEU A 1 210 ? -8.685 9.267 7.022 1.00 93.00 210 LEU A CA 1
ATOM 1524 C C . LEU A 1 210 ? -9.647 8.074 7.015 1.00 93.00 210 LEU A C 1
ATOM 1526 O O . LEU A 1 210 ? -10.548 8.030 7.851 1.00 93.00 210 LEU A O 1
ATOM 1530 N N . VAL A 1 211 ? -9.435 7.084 6.142 1.00 91.44 211 VAL A N 1
ATOM 1531 C CA . VAL A 1 211 ? -10.236 5.847 6.114 1.00 91.44 211 VAL A CA 1
ATOM 1532 C C . VAL A 1 211 ? -10.109 5.094 7.436 1.00 91.44 211 VAL A C 1
ATOM 1534 O O . VAL A 1 211 ? -11.114 4.731 8.047 1.00 91.44 211 VAL A O 1
ATOM 1537 N N . VAL A 1 212 ? -8.881 4.900 7.919 1.00 89.38 212 VAL A N 1
ATOM 1538 C CA . VAL A 1 212 ? -8.623 4.191 9.179 1.00 89.38 212 VAL A CA 1
ATOM 1539 C C . VAL A 1 212 ? -9.183 4.962 10.375 1.00 89.38 212 VAL A C 1
ATOM 1541 O O . VAL A 1 212 ? -9.780 4.364 11.270 1.00 89.38 212 VAL A O 1
ATOM 1544 N N . LEU A 1 213 ? -9.024 6.286 10.397 1.00 90.88 213 LEU A N 1
ATOM 1545 C CA . LEU A 1 213 ? -9.578 7.139 11.444 1.00 90.88 213 LEU A CA 1
ATOM 1546 C C . LEU A 1 213 ? -11.109 7.089 11.447 1.00 90.88 213 LEU A C 1
ATOM 1548 O O . LEU A 1 213 ? -11.705 6.931 12.509 1.00 90.88 213 LEU A O 1
ATOM 1552 N N . GLY A 1 214 ? -11.744 7.168 10.277 1.00 88.44 214 GLY A N 1
ATOM 1553 C CA . GLY A 1 214 ? -13.192 7.036 10.129 1.00 88.44 214 GLY A CA 1
ATOM 1554 C C . GLY A 1 214 ? -13.693 5.678 10.618 1.00 88.44 214 GLY A C 1
ATOM 1555 O O . GLY A 1 214 ? -14.625 5.619 11.418 1.00 88.44 214 GLY A O 1
ATOM 1556 N N . ALA A 1 215 ? -13.020 4.590 10.236 1.00 86.06 215 ALA A N 1
ATOM 1557 C CA . ALA A 1 215 ? -13.328 3.251 10.736 1.00 86.06 215 ALA A CA 1
ATOM 1558 C C . ALA A 1 215 ? -13.189 3.163 12.266 1.00 86.06 215 ALA A C 1
ATOM 1560 O O . ALA A 1 215 ? -14.025 2.540 12.917 1.00 86.06 215 ALA A O 1
ATOM 1561 N N . ALA A 1 216 ? -12.190 3.833 12.848 1.00 84.38 216 ALA A N 1
ATOM 1562 C CA . ALA A 1 216 ? -11.996 3.882 14.294 1.00 84.38 216 ALA A CA 1
ATOM 1563 C C . ALA A 1 216 ? -13.078 4.677 15.041 1.00 84.38 216 ALA A C 1
ATOM 1565 O O . ALA A 1 216 ? -13.379 4.366 16.191 1.00 84.38 216 ALA A O 1
ATOM 1566 N N . TRP A 1 217 ? -13.650 5.700 14.404 1.00 81.75 217 TRP A N 1
ATOM 1567 C CA . TRP A 1 217 ? -14.674 6.562 14.998 1.00 81.75 217 TRP A CA 1
ATOM 1568 C C . TRP A 1 217 ? -16.096 6.023 14.851 1.00 81.75 217 TRP A C 1
ATOM 1570 O O . TRP A 1 217 ? -16.882 6.145 15.791 1.00 81.75 217 TRP A O 1
ATOM 1580 N N . TYR A 1 218 ? -16.422 5.460 13.687 1.00 77.56 218 TYR A N 1
ATOM 1581 C CA . TYR A 1 218 ? -17.787 5.071 13.317 1.00 77.56 218 TYR A CA 1
ATOM 1582 C C . TYR A 1 218 ? -17.994 3.558 13.244 1.00 77.56 218 TYR A C 1
ATOM 1584 O O . TYR A 1 218 ? -19.116 3.084 13.379 1.00 77.56 218 TYR A O 1
ATOM 1592 N N . GLY A 1 219 ? -16.928 2.787 13.027 1.00 63.25 219 GLY A N 1
ATOM 1593 C CA . GLY A 1 219 ? -17.014 1.345 12.797 1.00 63.25 219 GLY A CA 1
ATOM 1594 C C . GLY A 1 219 ? -17.045 0.492 14.064 1.00 63.25 219 GLY A C 1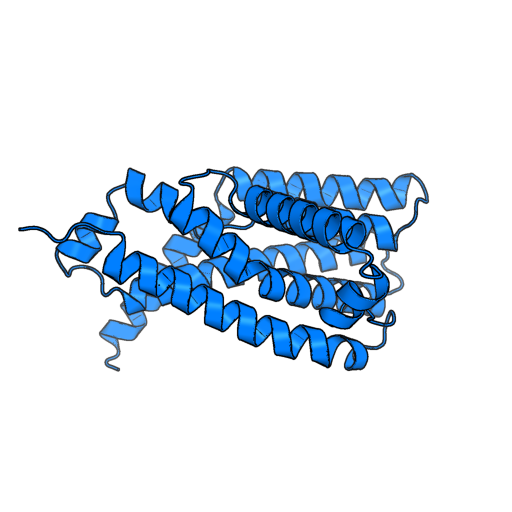
ATOM 1595 O O . GLY A 1 219 ? -17.088 -0.733 13.949 1.00 63.25 219 GLY A O 1
ATOM 1596 N N . PHE A 1 220 ? -16.987 1.098 15.255 1.00 64.31 220 PHE A N 1
ATOM 1597 C CA . PHE A 1 220 ? -16.854 0.377 16.518 1.00 64.31 220 PHE A CA 1
ATOM 1598 C C . PHE A 1 220 ? -17.969 0.751 17.505 1.00 64.31 220 PHE A C 1
ATOM 1600 O O . PHE A 1 220 ? -18.137 1.936 17.803 1.00 64.31 220 PHE A O 1
ATOM 1607 N N . PRO A 1 221 ? -18.737 -0.233 18.018 1.00 57.34 221 PRO A N 1
ATOM 1608 C CA . PRO A 1 221 ? -19.809 0.035 18.967 1.00 57.34 221 PRO A CA 1
ATOM 1609 C C . PRO A 1 221 ? -19.225 0.652 20.240 1.00 57.34 221 PRO A C 1
ATOM 1611 O O . PRO A 1 221 ? -18.284 0.117 20.832 1.00 57.34 221 PRO A O 1
ATOM 1614 N N . ARG A 1 222 ? -19.775 1.798 20.650 1.00 55.34 222 ARG A N 1
ATOM 1615 C CA . ARG A 1 222 ? -19.458 2.401 21.947 1.00 55.34 222 ARG A CA 1
ATOM 1616 C C . ARG A 1 222 ? -20.194 1.608 23.030 1.00 55.34 222 ARG A C 1
ATOM 1618 O O . ARG A 1 222 ? -21.352 1.261 22.795 1.00 55.34 222 ARG A O 1
ATOM 1625 N N . PRO A 1 223 ? -19.556 1.287 24.169 1.00 55.50 223 PRO A N 1
ATOM 1626 C CA . PRO A 1 223 ? -20.275 0.708 25.294 1.00 55.50 223 PRO A CA 1
ATOM 1627 C C . PRO A 1 223 ? -21.383 1.686 25.702 1.00 55.50 223 PRO A C 1
ATOM 1629 O O . PRO A 1 223 ? -21.105 2.867 25.929 1.00 55.50 223 PRO A O 1
ATOM 1632 N N . GLY A 1 224 ? -22.623 1.197 25.666 1.00 50.19 224 GLY A N 1
ATOM 1633 C CA . GLY A 1 224 ? -23.783 1.864 26.253 1.00 50.19 224 GLY A CA 1
ATOM 1634 C C . GLY A 1 224 ? -23.848 1.636 27.753 1.00 50.19 224 GLY A C 1
ATOM 1635 O O . GLY A 1 224 ? -23.189 0.682 28.229 1.00 50.19 224 GLY A O 1
#

Secondary structure (DSSP, 8-state):
--HHHHHHHHHHHHHHHHHHHHSHHHHHHHHHHHHHHHHHHHHT--HHHHHHHHHHHHHHHH----HHHHHHTTHHHHHHTTSS-HHHHHHHHHHHHHHHHHHHHHHHHHHHHHH-TT-HHHHHHHHHHHHHHHHHHHHHHHHHHHHH--S-HHHHHHHHHHHHHHHHHHTT--HHHHHHHHT--PPTT-GGGGHHHHHHHHHHHHHHHHHHHHHHHHSSPPP-

pLDDT: mean 82.85, std 9.19, range [50.06, 93.25]

Radius of gyration: 18.47 Å; chains: 1; bounding box: 50×34×53 Å

Sequence (224 aa):
MSPSVRGSCRRFARFESGRALGSFGWRLGVVAFGIVHASGTRFHLDEDGLFGYGILVGLALGGGVRLGEDRRLRLPLLLGMNVLNPARYAVGKVASQCLVMMALVALAVLVSLVLRPVDPGLAAWHGLLFAGVAGLLAPAISLADALLDTRLPGLVALLGMMGGLVLLVGTGVDPASVTRALGLDAVPRAPTTLLPLFGRSVVGWASSFLVVLGAAWYGFPRPG

Foldseek 3Di:
DDPVVVVVLVVLLVVQLCVLCPDPLQVQLLVQLLVLQVVCLVPVHPNVVSLVVSLLSSLQRRAALQPLVCVVVVVLQCLLVVVDPLLSSLSSSLSSRLSSQLVVLVSQLVSCCVSPVPCSLQSNQSSLLSLLVSLLLLLQLLLQVLPPSDNGSSNVSSVVVVVVLVVCVVVVDDSVCVCVVQLVPADGSPVVSCVSSVVSSVVSSVSSSVSSSCCSVPVGDRDD